Protein AF-A0A950P476-F1 (afdb_monomer_lite)

pLDDT: mean 86.9, std 12.03, range [46.03, 98.5]

Radius of gyration: 18.0 Å; chains: 1; bounding box: 45×42×45 Å

Structure (mmCIF, N/CA/C/O backbone):
data_AF-A0A950P476-F1
#
_entry.id   AF-A0A950P476-F1
#
loop_
_atom_site.group_PDB
_atom_site.id
_atom_site.type_symbol
_atom_site.label_atom_id
_atom_site.label_alt_id
_atom_site.label_comp_id
_atom_site.label_asym_id
_atom_site.label_entity_id
_atom_site.label_seq_id
_atom_site.pdbx_PDB_ins_code
_atom_site.Cartn_x
_atom_site.Cartn_y
_atom_site.Cartn_z
_atom_site.occupancy
_atom_site.B_iso_or_equiv
_atom_site.auth_seq_id
_atom_site.auth_comp_id
_atom_site.auth_asym_id
_atom_site.auth_atom_id
_atom_site.pdbx_PDB_model_num
ATOM 1 N N . MET A 1 1 ? -2.309 5.503 18.647 1.00 73.19 1 MET A N 1
ATOM 2 C CA . MET A 1 1 ? -2.408 4.026 18.713 1.00 73.19 1 MET A CA 1
ATOM 3 C C . MET A 1 1 ? -3.759 3.642 19.301 1.00 73.19 1 MET A C 1
ATOM 5 O O . MET A 1 1 ? -4.165 4.307 20.250 1.00 73.19 1 MET A O 1
ATOM 9 N N . PRO A 1 2 ? -4.470 2.645 18.748 1.00 80.25 2 PRO A N 1
ATOM 10 C CA . PRO A 1 2 ? -5.677 2.097 19.358 1.00 80.25 2 PRO A CA 1
ATOM 11 C C . PRO A 1 2 ? -5.334 1.447 20.700 1.00 80.25 2 PRO A C 1
ATOM 13 O O . PRO A 1 2 ? -4.214 0.974 20.890 1.00 80.25 2 PRO A O 1
ATOM 16 N N . THR A 1 3 ? -6.289 1.415 21.624 1.00 84.38 3 THR A N 1
ATOM 17 C CA . THR A 1 3 ? -6.139 0.762 22.929 1.00 84.38 3 THR A CA 1
ATOM 18 C C . THR A 1 3 ? -7.320 -0.167 23.187 1.00 84.38 3 THR A C 1
ATOM 20 O O . THR A 1 3 ? -8.436 0.079 22.725 1.00 84.38 3 THR A O 1
ATOM 23 N N . GLY A 1 4 ? -7.078 -1.258 23.917 1.00 90.31 4 GLY A N 1
ATOM 24 C CA . GLY A 1 4 ? -8.124 -2.220 24.262 1.00 90.31 4 GLY A CA 1
ATOM 25 C C . GLY A 1 4 ? -8.592 -3.063 23.072 1.00 90.31 4 GLY A C 1
ATOM 26 O O . GLY A 1 4 ? -7.815 -3.368 22.167 1.00 90.31 4 GLY A O 1
ATOM 27 N N . ILE A 1 5 ? -9.856 -3.495 23.104 1.00 93.50 5 ILE A N 1
ATOM 28 C CA . ILE A 1 5 ? -10.429 -4.402 22.101 1.00 93.50 5 ILE A CA 1
ATOM 29 C C . ILE A 1 5 ? -11.100 -3.602 20.986 1.00 93.50 5 ILE A C 1
ATOM 31 O O . ILE A 1 5 ? -12.115 -2.939 21.192 1.00 93.50 5 ILE A O 1
ATOM 35 N N . THR A 1 6 ? -10.593 -3.770 19.776 1.00 94.50 6 THR A N 1
ATOM 36 C CA . THR A 1 6 ? -10.985 -3.018 18.581 1.00 94.50 6 THR A CA 1
ATOM 37 C C . THR A 1 6 ? -11.555 -3.926 17.498 1.00 94.50 6 THR A C 1
ATOM 39 O O . THR A 1 6 ? -11.287 -5.130 17.491 1.00 94.50 6 THR A O 1
ATOM 42 N N . GLY A 1 7 ? -12.344 -3.357 16.586 1.00 94.31 7 GLY A N 1
ATOM 43 C CA . GLY A 1 7 ? -12.855 -4.063 15.408 1.00 94.31 7 GLY A CA 1
ATOM 44 C C . GLY A 1 7 ? -12.421 -3.424 14.087 1.00 94.31 7 GLY A C 1
ATOM 45 O O . GLY A 1 7 ? -11.554 -2.550 14.039 1.00 94.31 7 GLY A O 1
ATOM 46 N N . TYR A 1 8 ? -13.081 -3.829 13.002 1.00 96.12 8 TYR A N 1
ATOM 47 C CA . TYR A 1 8 ? -12.822 -3.356 11.637 1.00 96.12 8 TYR A CA 1
ATOM 48 C C . TYR A 1 8 ? -12.722 -1.828 11.490 1.00 96.12 8 TYR A C 1
ATOM 50 O O . TYR A 1 8 ? -11.789 -1.309 10.875 1.00 96.12 8 TYR A O 1
ATOM 58 N N . ARG A 1 9 ? -13.678 -1.081 12.059 1.00 96.50 9 ARG A N 1
ATOM 59 C CA . ARG A 1 9 ? -13.704 0.388 11.954 1.00 96.50 9 ARG A CA 1
ATOM 60 C C . ARG A 1 9 ? -12.474 1.023 12.601 1.00 96.50 9 ARG A C 1
ATOM 62 O O . ARG A 1 9 ? -11.876 1.920 12.014 1.00 96.50 9 ARG A O 1
ATOM 69 N N . ASP A 1 10 ? -12.099 0.566 13.787 1.00 95.25 10 ASP A N 1
ATOM 70 C CA . ASP A 1 10 ? -10.949 1.089 14.525 1.00 95.25 10 ASP A CA 1
ATOM 71 C C . ASP A 1 10 ? -9.634 0.766 13.805 1.00 95.25 10 ASP A C 1
ATOM 73 O O . ASP A 1 10 ? -8.740 1.608 13.753 1.00 95.25 10 ASP A O 1
ATOM 77 N N . ARG A 1 11 ? -9.543 -0.413 13.169 1.00 93.56 11 ARG A N 1
ATOM 78 C CA . ARG A 1 11 ? -8.414 -0.781 12.300 1.00 93.56 11 ARG A CA 1
ATOM 79 C C . ARG A 1 11 ? -8.265 0.196 11.130 1.00 93.56 11 ARG A C 1
ATOM 81 O O . ARG A 1 11 ? -7.158 0.642 10.841 1.00 93.56 11 ARG A O 1
ATOM 88 N N . LEU A 1 12 ? -9.367 0.585 10.485 1.00 95.88 12 LEU A N 1
ATOM 89 C CA . LEU A 1 12 ? -9.341 1.599 9.423 1.00 95.88 12 LEU A CA 1
ATOM 90 C C . LEU A 1 12 ? -8.897 2.973 9.946 1.00 95.88 12 LEU A C 1
ATOM 92 O O . LEU A 1 12 ? -8.046 3.612 9.330 1.00 95.88 12 LEU A O 1
ATOM 96 N N . LEU A 1 13 ? -9.436 3.410 11.089 1.00 95.12 13 LEU A N 1
ATOM 97 C CA . LEU A 1 13 ? -9.050 4.676 11.726 1.00 95.12 13 LEU A CA 1
ATOM 98 C C . LEU A 1 13 ? -7.571 4.691 12.127 1.00 95.12 13 LEU A C 1
ATOM 100 O O . LEU A 1 13 ? -6.910 5.723 12.022 1.00 95.12 13 LEU A O 1
ATOM 104 N N . TRP A 1 14 ? -7.031 3.548 12.542 1.00 92.12 14 TRP A N 1
ATOM 105 C CA . TRP A 1 14 ? -5.611 3.407 12.831 1.00 92.12 14 TRP A CA 1
ATOM 106 C C . TRP A 1 14 ? -4.743 3.612 11.590 1.00 92.12 14 TRP A C 1
ATOM 108 O O . TRP A 1 14 ? -3.821 4.425 11.630 1.00 92.12 14 TRP A O 1
ATOM 118 N N . HIS A 1 15 ? -5.055 2.948 10.473 1.00 92.94 15 HIS A N 1
ATOM 119 C CA . HIS A 1 15 ? -4.320 3.175 9.226 1.00 92.94 15 HIS A CA 1
ATOM 120 C C . HIS A 1 15 ? -4.439 4.622 8.740 1.00 92.94 15 HIS A C 1
ATOM 122 O O . HIS A 1 15 ? -3.458 5.194 8.268 1.00 92.94 15 HIS A O 1
ATOM 128 N N . GLU A 1 16 ? -5.614 5.239 8.883 1.00 94.94 16 GLU A N 1
ATOM 129 C CA . GLU A 1 16 ? -5.803 6.658 8.577 1.00 94.94 16 GLU A CA 1
ATOM 130 C C . GLU A 1 16 ? -4.866 7.550 9.402 1.00 94.94 16 GLU A C 1
ATOM 132 O O . GLU A 1 16 ? -4.214 8.434 8.839 1.00 94.94 16 GLU A O 1
ATOM 137 N N . ALA A 1 17 ? -4.756 7.293 1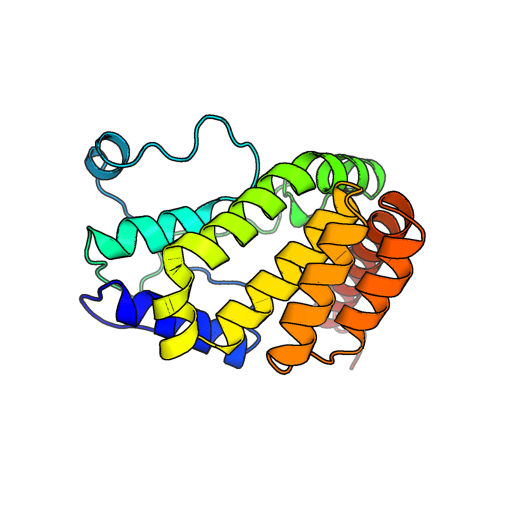0.710 1.00 92.62 17 ALA A N 1
ATOM 138 C CA . ALA A 1 17 ? -3.858 8.020 11.603 1.00 92.62 17 ALA A CA 1
ATOM 139 C C . ALA A 1 17 ? -2.382 7.826 11.220 1.00 92.62 17 ALA A C 1
ATOM 141 O O . ALA A 1 17 ? -1.654 8.809 11.102 1.00 92.62 17 ALA A O 1
ATOM 142 N N . LEU A 1 18 ? -1.956 6.594 10.914 1.00 90.50 18 LEU A N 1
ATOM 143 C CA . LEU A 1 18 ? -0.586 6.314 10.463 1.00 90.50 18 LEU A CA 1
ATOM 144 C C . LEU A 1 18 ? -0.223 7.105 9.200 1.00 90.50 18 LEU A C 1
ATOM 146 O O . LEU A 1 18 ? 0.865 7.674 9.099 1.00 90.50 18 LEU A O 1
ATOM 150 N N . VAL A 1 19 ? -1.143 7.184 8.235 1.00 90.81 19 VAL A N 1
ATOM 151 C CA . VAL A 1 19 ? -0.924 7.986 7.025 1.00 90.81 19 VAL A CA 1
ATOM 152 C C . VAL A 1 19 ? -0.879 9.479 7.346 1.00 90.81 19 VAL A C 1
ATOM 154 O O . VAL A 1 19 ? -0.048 10.187 6.777 1.00 90.81 19 VAL A O 1
ATOM 157 N N . ALA A 1 20 ? -1.739 9.966 8.245 1.00 90.25 20 ALA A N 1
ATOM 158 C CA . ALA A 1 20 ? -1.754 11.369 8.659 1.00 90.25 20 ALA A CA 1
ATOM 159 C C . ALA A 1 20 ? -0.449 11.790 9.356 1.00 90.25 20 ALA A C 1
ATOM 161 O O . ALA A 1 20 ? 0.054 12.882 9.101 1.00 90.25 20 ALA A O 1
ATOM 162 N N . GLU A 1 21 ? 0.136 10.903 10.159 1.00 87.94 21 GLU A N 1
ATOM 163 C CA . GLU A 1 21 ? 1.414 11.109 10.851 1.00 87.94 21 GLU A CA 1
ATOM 164 C C . GLU A 1 21 ? 2.634 10.884 9.939 1.00 87.94 21 GLU A C 1
ATOM 166 O O . GLU A 1 21 ? 3.776 11.034 10.369 1.00 87.94 21 GLU A O 1
ATOM 171 N N . ASN A 1 22 ? 2.416 10.516 8.668 1.00 81.69 22 ASN A N 1
ATOM 172 C CA . ASN A 1 22 ? 3.465 10.077 7.745 1.00 81.69 22 ASN A CA 1
ATOM 173 C C . ASN A 1 22 ? 4.320 8.932 8.338 1.00 81.69 22 ASN A C 1
ATOM 175 O O . ASN A 1 22 ? 5.495 8.756 7.994 1.00 81.69 22 ASN A O 1
ATOM 179 N N . ALA A 1 23 ? 3.714 8.133 9.220 1.00 72.06 23 ALA A N 1
ATOM 180 C CA . ALA A 1 23 ? 4.292 6.942 9.810 1.00 72.06 23 ALA A CA 1
ATOM 181 C C . ALA A 1 23 ? 4.210 5.813 8.775 1.00 72.06 23 ALA A C 1
ATOM 183 O O . ALA A 1 23 ? 3.229 5.086 8.655 1.00 72.06 23 ALA A O 1
ATOM 184 N N . VAL A 1 24 ? 5.261 5.690 7.958 1.00 57.41 24 VAL A N 1
ATOM 185 C CA . VAL A 1 24 ? 5.350 4.672 6.889 1.00 57.41 24 VAL A CA 1
ATOM 186 C C . VAL A 1 24 ? 5.612 3.266 7.456 1.00 57.41 24 VAL A C 1
ATOM 188 O O . VAL A 1 24 ? 5.661 2.293 6.705 1.00 57.41 24 VAL A O 1
ATOM 191 N N . ARG A 1 25 ? 5.837 3.148 8.768 1.00 63.53 25 ARG A N 1
ATOM 192 C CA . ARG A 1 25 ? 6.154 1.898 9.456 1.00 63.53 25 ARG A CA 1
ATOM 193 C C . ARG A 1 25 ? 5.418 1.833 10.780 1.00 63.53 25 ARG A C 1
ATOM 195 O O . ARG A 1 25 ? 5.281 2.844 11.461 1.00 63.53 25 ARG A O 1
ATOM 202 N N . THR A 1 26 ? 4.965 0.634 11.095 1.00 65.38 26 THR A N 1
ATOM 203 C CA . THR A 1 26 ? 4.338 0.288 12.360 1.00 65.38 26 THR A CA 1
ATOM 204 C C . THR A 1 26 ? 5.141 -0.878 12.911 1.00 65.38 26 THR A C 1
ATOM 206 O O . THR A 1 26 ? 5.323 -1.861 12.195 1.00 65.38 26 THR A O 1
ATOM 209 N N . ASP A 1 27 ? 5.579 -0.767 14.161 1.00 64.56 27 ASP A N 1
ATOM 210 C CA . ASP A 1 27 ? 6.251 -1.848 14.888 1.00 64.56 27 ASP A CA 1
ATOM 211 C C . ASP A 1 27 ? 5.222 -2.698 15.660 1.00 64.56 27 ASP A C 1
ATOM 213 O O . ASP A 1 27 ? 5.506 -3.253 16.719 1.00 64.56 27 ASP A O 1
ATOM 217 N N . ALA A 1 28 ? 3.982 -2.769 15.161 1.00 74.75 28 ALA A N 1
ATOM 218 C CA . ALA A 1 28 ? 2.959 -3.632 15.729 1.00 74.75 28 ALA A CA 1
ATOM 219 C C . ALA A 1 28 ? 3.247 -5.089 15.337 1.00 74.75 28 ALA A C 1
ATOM 221 O O . ALA A 1 28 ? 3.129 -5.467 14.173 1.00 74.75 28 ALA A O 1
ATOM 222 N N . GLY A 1 29 ? 3.629 -5.906 16.317 1.00 78.44 29 GLY A N 1
ATOM 223 C CA . GLY A 1 29 ? 3.676 -7.359 16.172 1.00 78.44 29 GLY A CA 1
ATOM 224 C C . GLY A 1 29 ? 2.278 -7.969 16.286 1.00 78.44 29 GLY A C 1
ATOM 225 O O . GLY A 1 29 ? 1.439 -7.479 17.043 1.00 78.44 29 GLY A O 1
ATOM 226 N N . HIS A 1 30 ? 2.027 -9.058 15.558 1.00 83.94 30 HIS A N 1
ATOM 227 C CA . HIS A 1 30 ? 0.766 -9.791 15.645 1.00 83.94 30 HIS A CA 1
ATOM 228 C C . HIS A 1 30 ? 0.942 -11.082 16.449 1.00 83.94 30 HIS A C 1
ATOM 230 O O . HIS A 1 30 ? 1.661 -11.986 16.030 1.00 83.94 30 HIS A O 1
ATOM 236 N N . CYS A 1 31 ? 0.230 -11.194 17.570 1.00 87.12 31 CYS A N 1
ATOM 237 C CA . CYS A 1 31 ? 0.049 -12.455 18.287 1.00 87.12 31 CYS A CA 1
ATOM 238 C C . CYS A 1 31 ? -1.306 -13.043 17.884 1.00 87.12 31 CYS A C 1
ATOM 240 O O . CYS A 1 31 ? -2.349 -12.566 18.328 1.00 87.12 31 CYS A O 1
ATOM 242 N N . ILE A 1 32 ? -1.292 -14.042 17.001 1.00 86.38 32 ILE A N 1
ATOM 243 C CA . ILE A 1 32 ? -2.501 -14.603 16.386 1.00 86.38 32 ILE A CA 1
ATOM 244 C C . ILE A 1 32 ? -2.639 -16.055 16.827 1.00 86.38 32 ILE A C 1
ATOM 246 O O . ILE A 1 32 ? -1.693 -16.837 16.718 1.00 86.38 32 ILE A O 1
ATOM 250 N N . HIS A 1 33 ? -3.821 -16.430 17.316 1.00 88.62 33 HIS A N 1
ATOM 251 C CA . HIS A 1 33 ? -4.096 -17.828 17.625 1.00 88.62 33 HIS A CA 1
ATOM 252 C C . HIS A 1 33 ? -4.061 -18.667 16.341 1.00 88.62 33 HIS A C 1
ATOM 254 O O . HIS A 1 33 ? -4.614 -18.260 15.320 1.00 88.62 33 HIS A O 1
ATOM 260 N N . ARG A 1 34 ? -3.452 -19.860 16.393 1.00 87.62 34 ARG A N 1
ATOM 261 C CA . ARG A 1 34 ? -3.240 -20.714 15.209 1.00 87.62 34 ARG A CA 1
ATOM 262 C C . ARG A 1 34 ? -4.515 -20.953 14.394 1.00 87.62 34 ARG A C 1
ATOM 264 O O . ARG A 1 34 ? -4.444 -20.945 13.173 1.00 87.62 34 ARG A O 1
ATOM 271 N N . SER A 1 35 ? -5.662 -21.103 15.058 1.00 88.31 35 SER A N 1
ATOM 272 C CA . SER A 1 35 ? -6.952 -21.362 14.399 1.00 88.31 35 SER A CA 1
ATOM 273 C C . SER A 1 35 ? -7.383 -20.281 13.403 1.00 88.31 35 SER A C 1
ATOM 275 O O . SER A 1 35 ? -8.185 -20.554 12.519 1.00 88.31 35 SER A O 1
ATOM 277 N N . VAL A 1 36 ? -6.860 -19.054 13.505 1.00 86.94 36 VAL A N 1
ATOM 278 C CA . VAL A 1 36 ? -7.144 -17.986 12.530 1.00 86.94 36 VAL A CA 1
ATOM 279 C C . VAL A 1 36 ? -6.616 -18.346 11.139 1.00 86.94 36 VAL A C 1
ATOM 281 O O . VAL A 1 36 ? -7.242 -17.999 10.136 1.00 86.94 36 VAL A O 1
ATOM 284 N N . PHE A 1 37 ? -5.504 -19.079 11.067 1.00 83.12 37 PHE A N 1
ATOM 285 C CA . PHE A 1 37 ? -4.939 -19.546 9.801 1.00 83.12 37 PHE A CA 1
ATOM 286 C C . PHE A 1 37 ? -5.719 -20.721 9.203 1.00 83.12 37 PHE A C 1
ATOM 288 O O . PHE A 1 37 ? -5.616 -20.953 8.005 1.00 83.12 37 PHE A O 1
ATOM 295 N N . ASP A 1 38 ? -6.539 -21.415 10.000 1.00 81.75 38 ASP A N 1
ATOM 296 C CA . ASP A 1 38 ? -7.452 -22.449 9.496 1.00 81.75 38 ASP A CA 1
ATOM 297 C C . ASP A 1 38 ? -8.709 -21.826 8.853 1.00 81.75 38 ASP A C 1
ATOM 299 O O . ASP A 1 38 ? -9.364 -22.449 8.020 1.00 81.75 38 ASP A O 1
ATOM 303 N N . MET A 1 39 ? -9.060 -20.593 9.243 1.00 72.56 39 MET A N 1
ATOM 304 C CA . MET A 1 39 ? -10.235 -19.865 8.739 1.00 72.56 39 MET A CA 1
ATOM 305 C C . MET A 1 39 ? -9.902 -18.890 7.610 1.00 72.56 39 MET A C 1
ATOM 307 O O . MET A 1 39 ? -10.746 -18.592 6.766 1.00 72.56 39 MET A O 1
ATOM 311 N N . THR A 1 40 ? -8.681 -18.360 7.613 1.00 66.75 40 THR A N 1
ATOM 312 C CA . THR A 1 40 ? -8.186 -17.429 6.602 1.00 66.75 40 THR A CA 1
ATOM 313 C C . THR A 1 40 ? -6.873 -17.978 6.072 1.00 66.75 40 THR A C 1
ATOM 315 O O . THR A 1 40 ? -5.832 -17.866 6.720 1.00 66.75 40 THR A O 1
ATOM 318 N N . ASN A 1 41 ? -6.906 -18.595 4.891 1.00 60.62 41 ASN A N 1
ATOM 319 C CA . ASN A 1 41 ? -5.661 -18.950 4.227 1.00 60.62 41 ASN A CA 1
ATOM 320 C C . ASN A 1 41 ? -4.983 -17.628 3.868 1.00 60.62 41 ASN A C 1
ATOM 322 O O . ASN A 1 41 ? -5.494 -16.856 3.049 1.00 60.62 41 ASN A O 1
ATOM 326 N N . TYR A 1 42 ? -3.850 -17.349 4.511 1.00 74.00 42 TYR A N 1
ATOM 327 C CA . TYR A 1 42 ? -2.931 -16.329 4.026 1.00 74.00 42 TYR A CA 1
ATOM 328 C C . TYR A 1 42 ? -2.685 -16.618 2.538 1.00 74.00 42 TYR A C 1
ATOM 330 O O . TYR A 1 42 ? -2.582 -17.779 2.171 1.00 74.00 42 TYR A O 1
ATOM 338 N N . PHE A 1 43 ? -2.711 -15.610 1.664 1.00 81.12 43 PHE A N 1
ATOM 339 C CA . PHE A 1 43 ? -2.910 -15.802 0.219 1.00 81.12 43 PHE A CA 1
ATOM 340 C C . PHE A 1 43 ? -1.838 -16.692 -0.456 1.00 81.12 43 PHE A C 1
ATOM 342 O O . PHE A 1 43 ? -0.905 -16.179 -1.067 1.00 81.12 43 PHE A O 1
ATOM 349 N N . ASP A 1 44 ? -2.002 -18.020 -0.413 1.00 73.12 44 ASP A N 1
ATOM 350 C CA . ASP A 1 44 ? -0.960 -19.019 -0.726 1.00 73.12 44 ASP A CA 1
ATOM 351 C C . ASP A 1 44 ? -0.404 -18.917 -2.154 1.00 73.12 44 ASP A C 1
ATOM 353 O O . ASP A 1 44 ? 0.741 -19.270 -2.435 1.00 73.12 44 ASP A O 1
ATOM 357 N N . ALA A 1 45 ? -1.214 -18.408 -3.084 1.00 80.00 45 ALA A N 1
ATOM 358 C CA . ALA A 1 45 ? -0.827 -18.219 -4.478 1.00 80.00 45 ALA A CA 1
ATOM 359 C C . ALA A 1 45 ? -0.022 -16.926 -4.732 1.00 80.00 45 ALA A C 1
ATOM 361 O O . ALA A 1 45 ? 0.345 -16.653 -5.878 1.00 80.00 45 ALA A O 1
ATOM 362 N N . ARG A 1 46 ? 0.224 -16.103 -3.705 1.00 82.12 46 ARG A N 1
ATOM 363 C CA . ARG A 1 46 ? 0.838 -14.770 -3.810 1.00 82.12 46 ARG A CA 1
ATOM 364 C C . ARG A 1 46 ? 2.169 -14.727 -3.068 1.00 82.12 46 ARG A C 1
ATOM 366 O O . ARG A 1 46 ? 2.333 -15.338 -2.022 1.00 82.12 46 ARG A O 1
ATOM 373 N N . ARG A 1 47 ? 3.137 -13.989 -3.617 1.00 69.75 47 ARG A N 1
ATOM 374 C CA . ARG A 1 47 ? 4.502 -13.874 -3.065 1.00 69.75 47 ARG A CA 1
ATOM 375 C C . ARG A 1 47 ? 4.829 -12.484 -2.521 1.00 69.75 47 ARG A C 1
ATOM 377 O O . ARG A 1 47 ? 5.906 -12.290 -1.967 1.00 69.75 47 ARG A O 1
ATOM 384 N N . GLY A 1 48 ? 3.947 -11.508 -2.736 1.00 68.12 48 GLY A N 1
ATOM 385 C CA . GLY A 1 48 ? 4.119 -10.144 -2.238 1.00 68.12 48 GLY A CA 1
ATOM 386 C C . GLY A 1 48 ? 3.758 -9.992 -0.758 1.00 68.12 48 GLY A C 1
ATOM 387 O O . GLY A 1 48 ? 3.135 -10.866 -0.167 1.00 68.12 48 GLY A O 1
ATOM 388 N N . ALA A 1 49 ? 4.110 -8.841 -0.188 1.00 76.50 49 ALA A N 1
ATOM 389 C CA . ALA A 1 49 ? 3.652 -8.407 1.130 1.00 76.50 49 ALA A CA 1
ATOM 390 C C . ALA A 1 49 ? 2.126 -8.178 1.094 1.00 76.50 49 ALA A C 1
ATOM 392 O O . ALA A 1 49 ? 1.675 -7.221 0.459 1.00 76.50 49 ALA A O 1
ATOM 393 N N . MET A 1 50 ? 1.350 -9.092 1.690 1.00 87.38 50 MET A N 1
ATOM 394 C CA . MET A 1 50 ? -0.124 -9.097 1.679 1.00 87.38 50 MET A CA 1
ATOM 395 C C . MET A 1 50 ? -0.749 -8.692 3.023 1.00 87.38 50 MET A C 1
ATOM 397 O O . MET A 1 50 ? -1.968 -8.767 3.192 1.00 87.38 50 MET A O 1
ATOM 401 N N . GLU A 1 51 ? 0.071 -8.275 3.988 1.00 86.38 51 GLU A N 1
ATOM 402 C CA . GLU A 1 51 ? -0.309 -8.099 5.391 1.00 86.38 51 GLU A CA 1
ATOM 403 C C . GLU A 1 51 ? -1.461 -7.108 5.543 1.00 86.38 51 GLU A C 1
ATOM 405 O O . GLU A 1 51 ? -2.441 -7.414 6.208 1.00 86.38 51 GLU A O 1
ATOM 410 N N . ALA A 1 52 ? -1.417 -5.968 4.847 1.00 88.75 52 ALA A N 1
ATOM 411 C CA . ALA A 1 52 ? -2.454 -4.946 4.976 1.00 88.75 52 ALA A CA 1
ATOM 412 C C . ALA A 1 52 ? -3.843 -5.422 4.512 1.00 88.75 52 ALA A C 1
ATOM 414 O O . ALA A 1 52 ? -4.845 -5.039 5.109 1.00 88.75 52 ALA A O 1
ATOM 415 N N . LEU A 1 53 ? -3.926 -6.234 3.451 1.00 92.31 53 LEU A N 1
ATOM 416 C CA . LEU A 1 53 ? -5.205 -6.798 3.010 1.00 92.31 53 LEU A CA 1
ATOM 417 C C . LEU A 1 53 ? -5.675 -7.873 3.992 1.00 92.31 53 LEU A C 1
ATOM 419 O O . LEU A 1 53 ? -6.809 -7.811 4.457 1.00 92.31 53 LEU A O 1
ATOM 423 N N . TRP A 1 54 ? -4.782 -8.795 4.359 1.00 90.56 54 TRP A N 1
ATOM 424 C CA . TRP A 1 54 ? -5.084 -9.857 5.317 1.00 90.56 54 TRP A CA 1
ATOM 425 C C . TRP A 1 54 ? -5.553 -9.295 6.670 1.00 90.56 54 TRP A C 1
ATOM 427 O O . TRP A 1 54 ? -6.548 -9.759 7.216 1.00 90.56 54 TRP A O 1
ATOM 437 N N . GLU A 1 55 ? -4.912 -8.243 7.183 1.00 90.12 55 GLU A N 1
ATOM 438 C CA . GLU A 1 55 ? -5.308 -7.569 8.423 1.00 90.12 55 GLU A CA 1
ATOM 439 C C . GLU A 1 55 ? -6.699 -6.932 8.334 1.00 90.12 55 GLU A C 1
ATOM 441 O O . GLU A 1 55 ? -7.465 -6.983 9.300 1.00 90.12 55 GLU A O 1
ATOM 446 N N . LEU A 1 56 ? -7.034 -6.308 7.200 1.00 92.56 56 LEU A N 1
ATOM 447 C CA . LEU A 1 56 ? -8.353 -5.708 7.009 1.00 92.56 56 LEU A CA 1
ATOM 448 C C . LEU A 1 56 ? -9.445 -6.767 6.862 1.00 92.56 56 LEU A C 1
ATOM 450 O O . LEU A 1 56 ? -10.539 -6.560 7.392 1.00 92.56 56 LEU A O 1
ATOM 454 N N . ASP A 1 57 ? -9.167 -7.868 6.166 1.00 92.81 57 ASP A N 1
ATOM 455 C CA . ASP A 1 57 ? -10.079 -9.007 6.060 1.00 92.81 57 ASP A CA 1
ATOM 456 C C . ASP A 1 57 ? -10.296 -9.659 7.423 1.00 92.81 57 ASP A C 1
ATOM 458 O O . ASP A 1 57 ? -11.439 -9.834 7.847 1.00 92.81 57 ASP A O 1
ATOM 462 N N . LEU A 1 58 ? -9.217 -9.914 8.164 1.00 91.38 58 LEU A N 1
ATOM 463 C CA . LEU A 1 58 ? -9.291 -10.476 9.506 1.00 91.38 58 LEU A CA 1
ATOM 464 C C . LEU A 1 58 ? -10.105 -9.582 10.444 1.00 91.38 58 LEU A C 1
ATOM 466 O O . LEU A 1 58 ? -10.977 -10.071 11.156 1.00 91.38 58 LEU A O 1
ATOM 470 N N . ALA A 1 59 ? -9.891 -8.265 10.414 1.00 93.12 59 ALA A N 1
ATOM 471 C CA . ALA A 1 59 ? -10.600 -7.335 11.291 1.00 93.12 59 ALA A CA 1
ATOM 472 C C . ALA A 1 59 ? -12.123 -7.277 11.044 1.00 93.12 59 ALA A C 1
ATOM 474 O O . ALA A 1 59 ? -12.844 -6.701 11.862 1.00 93.12 59 ALA A O 1
ATOM 475 N N . ARG A 1 60 ? -12.630 -7.841 9.933 1.00 92.88 60 ARG A N 1
ATOM 476 C CA . ARG A 1 60 ? -14.076 -7.985 9.674 1.00 92.88 60 ARG A CA 1
ATOM 477 C C . ARG A 1 60 ? -14.720 -9.109 10.468 1.00 92.88 60 ARG A C 1
ATOM 479 O O . ARG A 1 60 ? -15.907 -9.011 10.764 1.00 92.88 60 ARG A O 1
ATOM 486 N N . VAL A 1 61 ? -13.963 -10.163 10.751 1.00 91.94 61 VAL A N 1
ATOM 487 C CA . VAL A 1 61 ? -14.464 -11.389 11.385 1.00 91.94 61 VAL A CA 1
ATOM 488 C C . VAL A 1 61 ? -13.954 -11.547 12.813 1.00 91.94 61 VAL A C 1
ATOM 490 O O . VAL A 1 61 ? -14.647 -12.127 13.640 1.00 91.94 61 VAL A O 1
ATOM 493 N N . GLU A 1 62 ? -12.808 -10.948 13.130 1.00 92.00 62 GLU A N 1
ATOM 494 C CA . GLU A 1 62 ? -12.173 -11.007 14.441 1.00 92.00 62 GLU A CA 1
ATOM 495 C C . GLU A 1 62 ? -11.981 -9.620 15.059 1.00 92.00 62 GLU A C 1
ATOM 497 O O . GLU A 1 62 ? -11.845 -8.597 14.379 1.00 92.00 62 GLU A O 1
ATOM 502 N N . ARG A 1 63 ? -11.916 -9.591 16.393 1.00 93.19 63 ARG A N 1
ATOM 503 C CA . ARG A 1 63 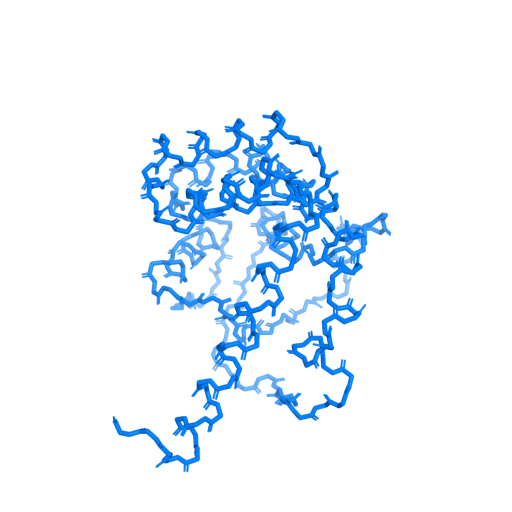? -11.538 -8.399 17.163 1.00 93.19 63 ARG A CA 1
ATOM 504 C C . ARG A 1 63 ? -10.073 -8.490 17.576 1.00 93.19 63 ARG A C 1
ATOM 506 O O . ARG A 1 63 ? -9.580 -9.561 17.909 1.00 93.19 63 ARG A O 1
ATOM 513 N N . SER A 1 64 ? -9.376 -7.356 17.602 1.00 91.69 64 SER A N 1
ATOM 514 C CA . SER A 1 64 ? -7.977 -7.284 18.044 1.00 91.69 64 SER A CA 1
ATOM 515 C C . SER A 1 64 ? -7.872 -6.614 19.410 1.00 91.69 64 SER A C 1
ATOM 517 O O . SER A 1 64 ? -8.375 -5.501 19.583 1.00 91.69 64 SER A O 1
ATOM 519 N N . LEU A 1 65 ? -7.181 -7.257 20.352 1.00 92.06 65 LEU A N 1
ATOM 520 C CA . LEU A 1 65 ? -6.708 -6.618 21.580 1.00 92.06 65 LEU A CA 1
ATOM 521 C C . LEU A 1 65 ? -5.365 -5.930 21.303 1.00 92.06 65 LEU A C 1
ATOM 523 O O . LEU A 1 65 ? -4.418 -6.581 20.870 1.00 92.06 65 LEU A O 1
ATOM 527 N N . TRP A 1 66 ? -5.283 -4.630 21.573 1.00 89.12 66 TRP A N 1
ATOM 528 C CA . TRP A 1 66 ? -4.045 -3.859 21.467 1.00 89.12 66 TRP A CA 1
ATOM 529 C C . TRP A 1 66 ? -3.402 -3.708 22.836 1.00 89.12 66 TRP A C 1
ATOM 531 O O . TRP A 1 66 ? -3.998 -3.126 23.747 1.00 89.12 66 TRP A O 1
ATOM 541 N N . VAL A 1 67 ? -2.174 -4.206 22.952 1.00 86.81 67 VAL A N 1
ATOM 542 C CA . VAL A 1 67 ? -1.344 -4.104 24.151 1.00 86.81 67 VAL A CA 1
ATOM 543 C C . VAL A 1 67 ? -0.066 -3.367 23.770 1.00 86.81 67 VAL A C 1
ATOM 545 O O . VAL A 1 67 ? 0.603 -3.741 22.810 1.00 86.81 67 VAL A O 1
ATOM 548 N N . ALA A 1 68 ? 0.247 -2.294 24.495 1.00 85.56 68 ALA A N 1
ATOM 549 C CA . ALA A 1 68 ? 1.516 -1.597 24.348 1.00 85.56 68 ALA A CA 1
ATOM 550 C C . ALA A 1 68 ? 2.569 -2.339 25.177 1.00 85.56 68 ALA A C 1
ATOM 552 O O . ALA A 1 68 ? 2.647 -2.141 26.387 1.00 85.56 68 ALA A O 1
ATOM 553 N N . ASP A 1 69 ? 3.330 -3.213 24.525 1.00 83.00 69 ASP A N 1
ATOM 554 C CA . ASP A 1 69 ? 4.392 -3.995 25.156 1.00 83.00 69 ASP A CA 1
ATOM 555 C C . ASP A 1 69 ? 5.556 -4.225 24.177 1.00 83.00 69 ASP A C 1
ATOM 557 O O . ASP A 1 69 ? 5.401 -4.092 22.959 1.00 83.00 69 ASP A O 1
ATOM 561 N N . VAL A 1 70 ? 6.733 -4.563 24.702 1.00 78.06 70 VAL A N 1
ATOM 562 C CA . VAL A 1 70 ? 7.915 -4.905 23.903 1.00 78.06 70 VAL A CA 1
ATOM 563 C C . VAL A 1 70 ? 7.831 -6.379 23.518 1.00 78.06 70 VAL A C 1
ATOM 565 O O . VAL A 1 70 ? 8.241 -7.264 24.262 1.00 78.06 70 VAL A O 1
ATOM 568 N N . LEU A 1 71 ? 7.292 -6.642 22.327 1.00 74.00 71 LEU A N 1
ATOM 569 C CA . LEU A 1 71 ? 7.037 -8.007 21.850 1.00 74.00 71 LEU A CA 1
ATOM 570 C C . LEU A 1 71 ? 8.263 -8.693 21.223 1.00 74.00 71 LEU A C 1
ATOM 572 O O . LEU A 1 71 ? 8.222 -9.893 20.957 1.00 74.00 71 LEU A O 1
ATOM 576 N N . GLY A 1 72 ? 9.352 -7.963 20.964 1.00 74.69 72 GLY A N 1
ATOM 577 C CA . GLY A 1 72 ? 10.552 -8.541 20.365 1.00 74.69 72 GLY A CA 1
ATOM 578 C C . GLY A 1 72 ? 11.650 -7.532 20.045 1.00 74.69 72 GLY A C 1
ATOM 579 O O . GLY A 1 72 ? 11.539 -6.342 20.333 1.00 74.69 72 GLY A O 1
ATOM 580 N N . LEU A 1 73 ? 12.724 -8.039 19.436 1.00 77.44 73 LEU A N 1
ATOM 581 C CA . LEU A 1 73 ? 13.873 -7.261 18.977 1.00 77.44 73 LEU A CA 1
ATOM 582 C C . LEU A 1 73 ? 13.879 -7.202 17.443 1.00 77.44 73 LEU A C 1
ATOM 584 O O . LEU A 1 73 ? 13.914 -8.238 16.779 1.00 77.44 73 LEU A O 1
ATOM 588 N N . GLU A 1 74 ? 13.878 -5.996 16.867 1.00 74.69 74 GLU A N 1
ATOM 589 C CA . GLU A 1 74 ? 14.107 -5.815 15.429 1.00 74.69 74 GLU A CA 1
ATOM 590 C C . GLU A 1 74 ? 15.617 -5.783 15.148 1.00 74.69 74 GLU A C 1
ATOM 592 O O . GLU A 1 74 ? 16.322 -4.829 15.483 1.00 74.69 74 GLU A O 1
ATOM 597 N N . HIS A 1 75 ? 16.124 -6.816 14.476 1.00 75.31 75 HIS A N 1
ATOM 598 C CA . HIS A 1 75 ? 17.504 -6.837 14.000 1.00 75.31 75 HIS A CA 1
ATOM 599 C C . HIS A 1 75 ? 17.641 -6.013 12.719 1.00 75.31 75 HIS A C 1
ATOM 601 O O . HIS A 1 75 ? 17.491 -6.506 11.597 1.00 75.31 75 HIS A O 1
ATOM 607 N N . ALA A 1 76 ? 17.968 -4.733 12.880 1.00 71.06 76 ALA A N 1
ATOM 608 C CA . ALA A 1 76 ? 18.215 -3.842 11.751 1.00 71.06 76 ALA A CA 1
ATOM 609 C C . ALA A 1 76 ? 19.505 -4.185 10.982 1.00 71.06 76 ALA A C 1
ATOM 611 O O . ALA A 1 76 ? 19.708 -3.654 9.883 1.00 71.06 76 ALA A O 1
ATOM 612 N N . ASP A 1 77 ? 20.386 -5.021 11.546 1.00 74.00 77 ASP A N 1
ATOM 613 C CA . ASP A 1 77 ? 21.730 -5.347 11.066 1.00 74.00 77 ASP A CA 1
ATOM 614 C C . ASP A 1 77 ? 21.865 -6.649 10.272 1.00 74.00 77 ASP A C 1
ATOM 616 O O . ASP A 1 77 ? 22.913 -6.870 9.659 1.00 74.00 77 ASP A O 1
ATOM 620 N N . ALA A 1 78 ? 20.790 -7.427 10.167 1.00 74.06 78 ALA A N 1
ATOM 621 C CA . ALA A 1 78 ? 20.811 -8.708 9.480 1.00 74.06 78 ALA A CA 1
ATOM 622 C C . ALA A 1 78 ? 21.301 -8.574 8.013 1.00 74.06 78 ALA A C 1
ATOM 624 O O . ALA A 1 78 ? 20.793 -7.730 7.255 1.00 74.06 78 ALA A O 1
ATOM 625 N N . PRO A 1 79 ? 22.288 -9.383 7.574 1.00 72.88 79 PRO A N 1
ATOM 626 C CA . PRO A 1 79 ? 22.873 -9.284 6.233 1.00 72.88 79 PRO A CA 1
ATOM 627 C C . PRO A 1 79 ? 21.880 -9.646 5.119 1.00 72.88 79 PRO A C 1
ATOM 629 O O . PRO A 1 79 ? 22.009 -9.160 3.999 1.00 72.88 79 PRO A O 1
ATOM 632 N N . ASN A 1 80 ? 20.850 -10.429 5.438 1.00 73.75 80 ASN A N 1
ATOM 633 C CA . ASN A 1 80 ? 19.734 -10.781 4.560 1.00 73.75 80 ASN A CA 1
ATOM 634 C C . ASN A 1 80 ? 18.549 -9.792 4.643 1.00 73.75 80 ASN A C 1
ATOM 636 O O . ASN A 1 80 ? 17.457 -10.101 4.168 1.00 73.75 80 ASN A O 1
ATOM 640 N N . SER A 1 81 ? 18.720 -8.603 5.238 1.00 72.25 81 SER A N 1
ATOM 641 C CA . SER A 1 81 ? 17.6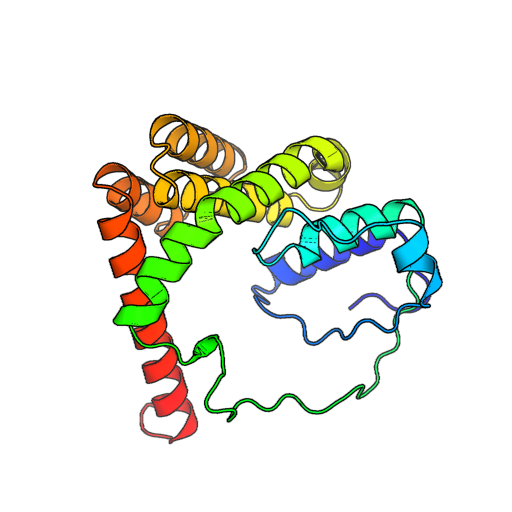34 -7.621 5.333 1.00 72.25 81 SER A CA 1
ATOM 642 C C . SER A 1 81 ? 17.177 -7.140 3.950 1.00 72.25 81 SER A C 1
ATOM 644 O O . SER A 1 81 ? 17.940 -6.521 3.203 1.00 72.25 81 SER A O 1
ATOM 646 N N . HIS A 1 82 ? 15.876 -7.279 3.671 1.00 69.69 82 HIS A N 1
ATOM 647 C CA . HIS A 1 82 ? 15.208 -6.759 2.464 1.00 69.69 82 HIS A CA 1
ATOM 648 C C . HIS A 1 82 ? 15.447 -5.255 2.223 1.00 69.69 82 HIS A C 1
ATOM 650 O O . HIS A 1 82 ? 15.335 -4.744 1.102 1.00 69.69 82 HIS A O 1
ATOM 656 N N . SER A 1 83 ? 15.744 -4.508 3.290 1.00 67.06 83 SER A N 1
ATOM 657 C CA . SER A 1 83 ? 16.007 -3.069 3.236 1.00 67.06 83 SER A CA 1
ATOM 658 C C . SER A 1 83 ? 17.408 -2.714 2.712 1.00 67.06 83 SER A C 1
ATOM 660 O O . SER A 1 83 ? 17.631 -1.566 2.316 1.00 67.06 83 SER A O 1
ATOM 662 N N . ARG A 1 84 ? 18.326 -3.691 2.671 1.00 69.00 84 ARG A N 1
ATOM 663 C CA . ARG A 1 84 ? 19.750 -3.534 2.323 1.00 69.00 84 ARG A CA 1
ATOM 664 C C . ARG A 1 84 ? 20.113 -4.060 0.938 1.00 69.00 84 ARG A C 1
ATOM 666 O O . ARG A 1 84 ? 21.274 -3.988 0.545 1.00 69.00 84 ARG A O 1
ATOM 673 N N . ASP A 1 85 ? 19.127 -4.530 0.183 1.00 72.81 85 ASP A N 1
ATOM 674 C CA . ASP A 1 85 ? 19.335 -5.064 -1.156 1.00 72.81 85 ASP A CA 1
ATOM 675 C C . ASP A 1 85 ? 20.067 -4.106 -2.105 1.00 72.81 85 ASP A C 1
ATOM 677 O O . ASP A 1 85 ? 19.837 -2.889 -2.147 1.00 72.81 85 ASP A O 1
ATOM 681 N N . SER A 1 86 ? 20.929 -4.692 -2.935 1.00 79.88 86 SER A N 1
ATOM 682 C CA . SER A 1 86 ? 21.630 -3.986 -4.002 1.00 79.88 86 SER A CA 1
ATOM 683 C C . SER A 1 86 ? 20.661 -3.554 -5.112 1.00 79.88 86 SER A C 1
ATOM 685 O O . SER A 1 86 ? 19.556 -4.074 -5.246 1.00 79.88 86 SER A O 1
ATOM 687 N N . ARG A 1 87 ? 21.069 -2.628 -5.994 1.00 80.12 87 ARG A N 1
ATOM 688 C CA . ARG A 1 87 ? 20.237 -2.290 -7.171 1.00 80.12 87 ARG A CA 1
ATOM 689 C C . ARG A 1 87 ? 19.970 -3.513 -8.058 1.00 80.12 87 ARG A C 1
ATOM 691 O O . ARG A 1 87 ? 18.880 -3.603 -8.616 1.00 80.12 87 ARG A O 1
ATOM 698 N N . ALA A 1 88 ? 20.951 -4.413 -8.164 1.00 83.62 88 ALA A N 1
ATOM 699 C CA . ALA A 1 88 ? 20.871 -5.617 -8.981 1.00 83.62 88 ALA A CA 1
ATOM 700 C C . ALA A 1 88 ? 19.795 -6.590 -8.477 1.00 83.62 88 ALA A C 1
ATOM 702 O O . ALA A 1 88 ? 19.174 -7.256 -9.292 1.00 83.62 88 ALA A O 1
ATOM 703 N N . THR A 1 89 ? 19.518 -6.614 -7.169 1.00 86.00 89 THR A N 1
ATOM 704 C CA . THR A 1 89 ? 18.468 -7.458 -6.576 1.00 86.00 89 THR A CA 1
ATOM 705 C C . THR A 1 89 ? 17.142 -6.709 -6.401 1.00 86.00 89 THR A C 1
ATOM 707 O O . THR A 1 89 ? 16.079 -7.267 -6.663 1.00 86.00 89 THR A O 1
ATOM 710 N N . VAL A 1 90 ? 17.170 -5.413 -6.052 1.00 87.69 90 VAL A N 1
ATOM 711 C CA . VAL A 1 90 ? 15.955 -4.594 -5.870 1.00 87.69 90 VAL A CA 1
ATOM 712 C C . VAL A 1 90 ? 15.133 -4.479 -7.150 1.00 87.69 90 VAL A C 1
ATOM 714 O O . VAL A 1 90 ? 13.913 -4.576 -7.074 1.00 87.69 90 VAL A O 1
ATOM 717 N N . ILE A 1 91 ? 15.754 -4.203 -8.302 1.00 91.88 91 ILE A N 1
ATOM 718 C CA . ILE A 1 91 ? 14.995 -3.913 -9.529 1.00 91.88 91 ILE A CA 1
ATOM 719 C C . ILE A 1 91 ? 14.224 -5.145 -10.025 1.00 91.88 91 ILE A C 1
ATOM 721 O O . ILE A 1 91 ? 13.014 -5.009 -10.195 1.00 91.88 91 ILE A O 1
ATOM 725 N N . PRO A 1 92 ? 14.849 -6.326 -10.227 1.00 92.56 92 PRO A N 1
ATOM 726 C CA . PRO A 1 92 ? 14.117 -7.527 -10.630 1.00 92.56 92 PRO A CA 1
ATOM 727 C C . PRO A 1 92 ? 12.980 -7.857 -9.668 1.00 92.56 92 PRO A C 1
ATOM 729 O O . PRO A 1 92 ? 11.869 -8.112 -10.117 1.00 92.56 92 PRO A O 1
ATOM 732 N N . ARG A 1 93 ? 13.229 -7.740 -8.358 1.00 89.31 93 ARG A N 1
ATOM 733 C CA . ARG A 1 93 ? 12.216 -7.988 -7.333 1.00 89.31 93 ARG A CA 1
ATOM 734 C C . ARG A 1 93 ? 11.031 -7.024 -7.413 1.00 89.31 93 ARG A C 1
ATOM 736 O O . ARG A 1 93 ? 9.889 -7.459 -7.409 1.00 89.31 93 ARG A O 1
ATOM 743 N N . LEU A 1 94 ? 11.291 -5.717 -7.527 1.00 91.94 94 LEU A N 1
ATOM 744 C CA . LEU A 1 94 ? 10.227 -4.716 -7.680 1.00 91.94 94 LEU A CA 1
ATOM 745 C C . LEU A 1 94 ? 9.330 -5.014 -8.884 1.00 91.94 94 LEU A C 1
ATOM 747 O O . LEU A 1 94 ? 8.140 -4.745 -8.824 1.00 91.94 94 LEU A O 1
ATOM 751 N N . LEU A 1 95 ? 9.906 -5.520 -9.975 1.00 94.75 95 LEU A N 1
ATOM 752 C CA . LEU A 1 95 ? 9.151 -5.876 -11.173 1.00 94.75 95 LEU A CA 1
ATOM 753 C C . LEU A 1 95 ? 8.384 -7.193 -10.985 1.00 94.75 95 LEU A C 1
ATOM 755 O O . LEU A 1 95 ? 7.246 -7.288 -11.432 1.00 94.75 95 LEU A O 1
ATOM 759 N N . SER A 1 96 ? 8.972 -8.186 -10.311 1.00 93.31 96 SER A N 1
ATOM 760 C CA . SER A 1 96 ? 8.331 -9.487 -10.081 1.00 93.31 96 SER A CA 1
ATOM 761 C C . SER A 1 96 ? 7.202 -9.441 -9.050 1.00 93.31 96 SER A C 1
ATOM 763 O O . SER A 1 96 ? 6.240 -10.184 -9.180 1.00 93.31 96 SER A O 1
ATOM 765 N N . GLU A 1 97 ? 7.304 -8.582 -8.032 1.00 92.44 97 GLU A N 1
ATOM 766 C CA . GLU A 1 97 ? 6.292 -8.428 -6.971 1.00 92.44 97 GLU A CA 1
ATOM 767 C C . GLU A 1 97 ? 5.144 -7.485 -7.366 1.00 92.44 97 GLU A C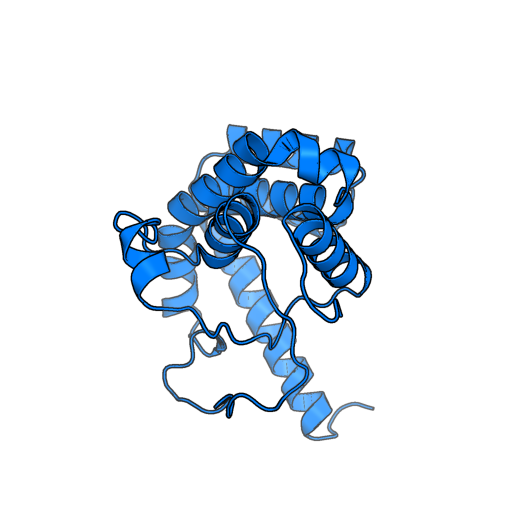 1
ATOM 769 O O . GLU A 1 97 ? 4.089 -7.482 -6.725 1.00 92.44 97 GLU A O 1
ATOM 774 N N . ALA A 1 98 ? 5.337 -6.664 -8.404 1.00 95.19 98 ALA A N 1
ATOM 775 C CA . ALA A 1 98 ? 4.374 -5.647 -8.814 1.00 95.19 98 ALA A CA 1
ATOM 776 C C . ALA A 1 98 ? 2.982 -6.210 -9.161 1.00 95.19 98 ALA A C 1
ATOM 778 O O . ALA A 1 98 ? 2.005 -5.607 -8.720 1.00 95.19 98 ALA A O 1
ATOM 779 N N . PRO A 1 99 ? 2.835 -7.349 -9.874 1.00 95.50 99 PRO A N 1
ATOM 780 C CA . PRO A 1 99 ? 1.517 -7.926 -10.146 1.00 95.50 99 PRO A CA 1
ATOM 781 C C . PRO A 1 99 ? 0.742 -8.292 -8.875 1.00 95.50 99 PRO A C 1
ATOM 783 O O . PRO A 1 99 ? -0.439 -7.970 -8.760 1.00 95.50 99 PRO A O 1
ATOM 786 N N . ASP A 1 100 ? 1.407 -8.906 -7.896 1.00 95.00 100 ASP A N 1
ATOM 787 C CA . ASP A 1 100 ? 0.774 -9.288 -6.631 1.00 95.00 100 ASP A CA 1
ATOM 788 C C . ASP A 1 100 ? 0.424 -8.057 -5.791 1.00 95.00 100 ASP A C 1
ATOM 790 O O . ASP A 1 100 ? -0.670 -7.958 -5.237 1.00 95.00 100 ASP A O 1
ATOM 794 N N . SER A 1 101 ? 1.322 -7.073 -5.753 1.00 94.56 101 SER A N 1
ATOM 795 C CA . SER A 1 101 ? 1.104 -5.819 -5.025 1.00 94.56 101 SER A CA 1
ATOM 796 C C . SER A 1 101 ? -0.025 -4.985 -5.643 1.00 94.56 101 SER A C 1
ATOM 798 O O . SER A 1 101 ? -0.793 -4.341 -4.925 1.00 94.56 101 SER A O 1
ATOM 800 N N . LEU A 1 102 ? -0.145 -5.004 -6.974 1.00 96.62 102 LEU A N 1
ATOM 801 C CA . LEU A 1 102 ? -1.262 -4.404 -7.695 1.00 96.62 102 LEU A CA 1
ATOM 802 C C . LEU A 1 102 ? -2.571 -5.115 -7.353 1.00 96.62 102 LEU A C 1
ATOM 804 O O . LEU A 1 102 ? -3.537 -4.445 -6.994 1.00 96.62 102 LEU A O 1
ATOM 808 N N . TRP A 1 103 ? -2.588 -6.449 -7.423 1.00 95.81 103 TRP A N 1
ATOM 809 C CA . TRP A 1 103 ? -3.762 -7.247 -7.079 1.00 95.81 103 TRP A 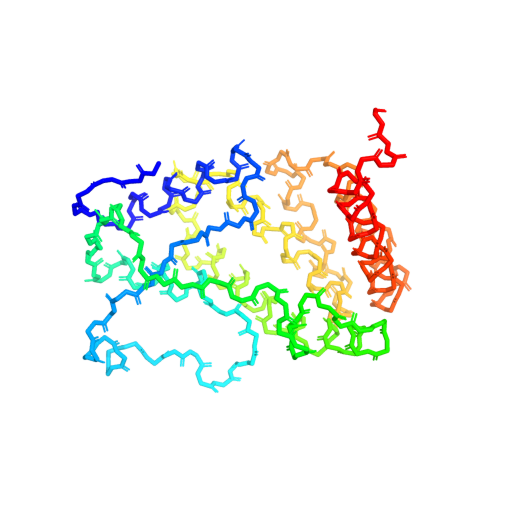CA 1
ATOM 810 C C . TRP A 1 103 ? -4.234 -6.961 -5.652 1.00 95.81 103 TRP A C 1
ATOM 812 O O . TRP A 1 103 ? -5.423 -6.724 -5.448 1.00 95.81 103 TRP A O 1
ATOM 822 N N . MET A 1 104 ? -3.317 -6.900 -4.682 1.00 95.38 104 MET A N 1
ATOM 823 C CA . MET A 1 104 ? -3.645 -6.544 -3.301 1.00 95.38 104 MET A CA 1
ATOM 824 C C . MET A 1 104 ? -4.306 -5.165 -3.232 1.00 95.38 104 MET A C 1
ATOM 826 O O . MET A 1 104 ? -5.375 -5.020 -2.646 1.00 95.38 104 MET A O 1
ATOM 830 N N . ALA A 1 105 ? -3.702 -4.148 -3.854 1.00 96.62 105 ALA A N 1
ATOM 831 C CA . ALA A 1 105 ? -4.225 -2.786 -3.808 1.00 96.62 105 ALA A CA 1
ATOM 832 C C . ALA A 1 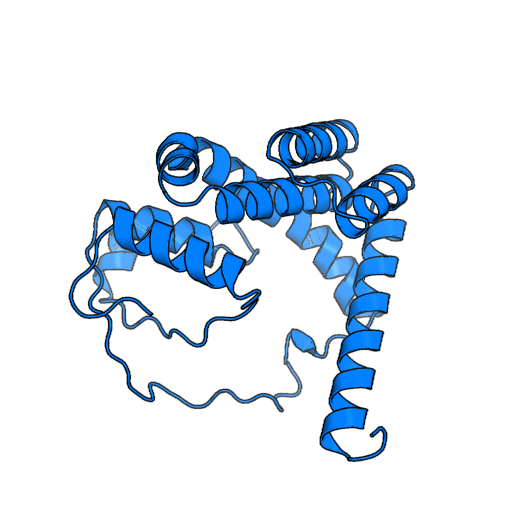105 ? -5.611 -2.670 -4.465 1.00 96.62 105 ALA A C 1
ATOM 834 O O . ALA A 1 105 ? -6.497 -2.010 -3.922 1.00 96.62 105 ALA A O 1
ATOM 835 N N . GLU A 1 106 ? -5.827 -3.326 -5.609 1.00 97.62 106 GLU A N 1
ATOM 836 C CA . GLU A 1 106 ? -7.136 -3.359 -6.271 1.00 97.62 106 GLU A CA 1
ATOM 837 C C . GLU A 1 106 ? -8.172 -4.125 -5.443 1.00 97.62 106 GLU A C 1
ATOM 839 O O . GLU A 1 106 ? -9.306 -3.665 -5.313 1.00 97.62 106 GLU A O 1
ATOM 844 N N . THR A 1 107 ? -7.771 -5.231 -4.815 1.00 96.31 107 THR A N 1
ATOM 845 C CA . THR A 1 107 ? -8.635 -6.018 -3.927 1.00 96.31 107 THR A CA 1
ATOM 846 C C . THR A 1 107 ? -9.041 -5.202 -2.706 1.00 96.31 107 THR A C 1
ATOM 848 O O . THR A 1 107 ? -10.229 -5.111 -2.410 1.00 96.31 107 THR A O 1
ATOM 851 N N . MET A 1 108 ? -8.100 -4.494 -2.073 1.00 96.56 108 MET A N 1
ATOM 852 C CA . MET A 1 108 ? -8.396 -3.581 -0.968 1.00 96.56 108 MET A CA 1
ATOM 853 C C . MET A 1 108 ? -9.373 -2.476 -1.388 1.00 96.56 108 MET A C 1
ATOM 855 O O . MET A 1 108 ? -10.362 -2.218 -0.702 1.00 96.56 108 MET A O 1
ATOM 859 N N . LEU A 1 109 ? -9.121 -1.831 -2.534 1.00 97.50 109 LEU A N 1
ATOM 860 C CA . LEU A 1 109 ? -9.976 -0.761 -3.056 1.00 97.50 109 LEU A CA 1
ATOM 861 C C . LEU A 1 109 ? -11.369 -1.244 -3.455 1.00 97.50 109 LEU A C 1
ATOM 863 O O . LEU A 1 109 ? -12.292 -0.434 -3.433 1.00 97.50 109 LEU A O 1
ATOM 867 N N . HIS A 1 110 ? -11.516 -2.516 -3.826 1.00 97.69 110 HIS A N 1
ATOM 868 C CA . HIS A 1 110 ? -12.793 -3.121 -4.178 1.00 97.69 110 HIS A CA 1
ATOM 869 C C . HIS A 1 110 ? -13.545 -3.608 -2.938 1.00 97.69 110 HIS A C 1
ATOM 871 O O . HIS A 1 110 ? -14.640 -3.132 -2.648 1.00 97.69 110 HIS A O 1
ATOM 877 N N . GLN A 1 111 ? -12.946 -4.518 -2.173 1.00 97.06 111 GLN A N 1
ATOM 878 C CA . GLN A 1 111 ? -13.602 -5.179 -1.053 1.00 97.06 111 GLN A CA 1
ATOM 879 C C . GLN A 1 111 ? -13.845 -4.219 0.107 1.00 97.06 111 GLN A C 1
ATOM 881 O O . GLN A 1 111 ? -14.902 -4.285 0.728 1.00 97.06 111 GLN A O 1
ATOM 886 N N . HIS A 1 112 ? -12.918 -3.301 0.394 1.00 97.44 112 HIS A N 1
ATOM 887 C CA . HIS A 1 112 ? -13.011 -2.375 1.528 1.00 97.44 112 HIS A CA 1
ATOM 888 C C . HIS A 1 112 ? -13.423 -0.955 1.118 1.00 97.44 112 HIS A C 1
ATOM 890 O O . HIS A 1 112 ? -13.325 -0.040 1.938 1.00 97.44 112 HIS A O 1
ATOM 896 N N . ALA A 1 113 ? -13.907 -0.765 -0.119 1.00 96.56 113 ALA A N 1
ATOM 897 C CA . ALA A 1 113 ? -14.203 0.537 -0.728 1.00 96.56 113 ALA A CA 1
ATOM 898 C C . ALA A 1 113 ? -14.955 1.491 0.211 1.00 96.56 113 ALA A C 1
ATOM 900 O O . ALA A 1 113 ? -14.507 2.610 0.470 1.00 96.56 113 ALA A O 1
ATOM 901 N N . ASP A 1 114 ? -16.072 1.008 0.749 1.00 97.88 114 ASP A N 1
ATOM 902 C CA . ASP A 1 114 ? -16.991 1.754 1.600 1.00 97.88 114 ASP A CA 1
ATOM 903 C C . ASP A 1 114 ? -16.374 2.169 2.933 1.00 97.88 114 ASP A C 1
ATOM 905 O O . ASP A 1 114 ? -16.474 3.328 3.338 1.00 97.88 114 ASP A O 1
ATOM 909 N N . GLY A 1 115 ? -15.723 1.224 3.615 1.00 97.81 115 GLY A N 1
ATOM 910 C CA . GLY A 1 115 ? -15.066 1.485 4.894 1.00 97.81 115 GLY A CA 1
ATOM 911 C C . GLY A 1 115 ? -13.905 2.460 4.726 1.00 97.81 115 GLY A C 1
ATOM 912 O O . GLY A 1 115 ? -13.793 3.428 5.475 1.00 97.81 115 GLY A O 1
ATOM 913 N N . LEU A 1 116 ? -13.090 2.254 3.690 1.00 97.94 116 LEU A N 1
ATOM 914 C CA . LEU A 1 116 ? -11.987 3.139 3.332 1.00 97.94 116 LEU A CA 1
ATOM 915 C C . LEU A 1 116 ? -12.483 4.555 3.008 1.00 97.94 116 LEU A C 1
ATOM 917 O O . LEU A 1 116 ? -11.908 5.526 3.487 1.00 97.94 116 LEU A O 1
ATOM 921 N N . ALA A 1 117 ? -13.561 4.701 2.234 1.00 97.00 117 ALA A N 1
ATOM 922 C CA . ALA A 1 117 ? -14.101 6.015 1.887 1.00 97.00 117 ALA A CA 1
ATOM 923 C C . ALA A 1 117 ? -14.659 6.765 3.106 1.00 97.00 117 ALA A C 1
ATOM 925 O O . ALA A 1 117 ? -14.450 7.971 3.225 1.00 97.00 117 ALA A O 1
ATOM 926 N N . ARG A 1 118 ? -15.347 6.058 4.011 1.00 98.00 118 ARG A N 1
ATOM 927 C CA . ARG A 1 118 ? -16.003 6.659 5.181 1.00 98.00 118 ARG A CA 1
ATOM 928 C C . ARG A 1 118 ? -15.059 6.930 6.349 1.00 98.00 118 ARG A C 1
ATOM 930 O O . ARG A 1 118 ? -15.267 7.896 7.076 1.00 98.00 118 ARG A O 1
ATOM 937 N N . HIS A 1 119 ? -14.070 6.068 6.571 1.00 97.81 119 HIS A N 1
ATOM 938 C CA . HIS A 1 119 ? -13.272 6.082 7.802 1.00 97.81 119 HIS A CA 1
ATOM 939 C C . HIS A 1 119 ? -11.776 6.290 7.575 1.00 97.81 119 HIS A C 1
ATOM 941 O O . HIS A 1 119 ? -11.098 6.712 8.505 1.00 97.81 119 HIS A O 1
ATOM 947 N N . ALA A 1 120 ? -11.259 6.030 6.371 1.00 97.19 120 ALA A N 1
ATOM 948 C CA . ALA A 1 120 ? -9.827 6.128 6.094 1.00 97.19 120 ALA A CA 1
ATOM 949 C C . ALA A 1 120 ? -9.515 6.722 4.704 1.00 97.19 120 ALA A C 1
ATOM 951 O O . ALA A 1 120 ? -8.878 6.068 3.869 1.00 97.19 120 ALA A O 1
ATOM 952 N N . PRO A 1 121 ? -9.986 7.948 4.398 1.00 97.06 121 PRO A N 1
ATOM 953 C CA . PRO A 1 121 ? -9.876 8.524 3.060 1.00 97.06 121 PRO A CA 1
ATOM 954 C C . PRO A 1 121 ? -8.427 8.797 2.622 1.00 97.06 121 PRO A C 1
ATOM 956 O O . PRO A 1 121 ? -8.117 8.648 1.434 1.00 97.06 121 PRO A O 1
ATOM 959 N N . ARG A 1 122 ? -7.512 9.160 3.535 1.00 95.62 122 ARG A N 1
ATOM 960 C CA . ARG A 1 122 ? -6.090 9.339 3.193 1.00 95.62 122 ARG A CA 1
ATOM 961 C C . ARG A 1 122 ? -5.428 7.992 2.954 1.00 95.62 122 ARG A C 1
ATOM 963 O O . ARG A 1 122 ? -4.647 7.877 2.009 1.00 95.62 122 ARG A O 1
ATOM 970 N N . PHE A 1 123 ? -5.767 6.977 3.749 1.00 96.06 123 PHE A N 1
ATOM 971 C CA . PHE A 1 123 ? -5.278 5.621 3.511 1.00 96.06 123 PHE A CA 1
ATOM 972 C C . PHE A 1 123 ? -5.790 5.058 2.182 1.00 96.06 123 PHE A C 1
ATOM 974 O O . PHE A 1 123 ? -5.003 4.561 1.380 1.00 96.06 123 PHE A O 1
ATOM 981 N N . ARG A 1 124 ? -7.075 5.255 1.866 1.00 97.12 124 ARG A N 1
ATOM 982 C CA . ARG A 1 124 ? -7.662 4.921 0.560 1.00 97.12 124 ARG A CA 1
ATOM 983 C C . ARG A 1 124 ? -6.870 5.536 -0.590 1.00 97.12 124 ARG A C 1
ATOM 985 O O . ARG A 1 124 ? -6.525 4.849 -1.548 1.00 97.12 124 ARG A O 1
ATOM 992 N N . ARG A 1 125 ? -6.561 6.831 -0.489 1.00 96.06 125 ARG A N 1
ATOM 993 C CA . ARG A 1 125 ? -5.747 7.542 -1.479 1.00 96.06 125 ARG A CA 1
ATOM 994 C C . ARG A 1 125 ? -4.340 6.952 -1.584 1.00 96.06 125 ARG A C 1
ATOM 996 O O . ARG A 1 125 ? -3.867 6.744 -2.695 1.00 96.06 125 ARG A O 1
ATOM 1003 N N . LEU A 1 126 ? -3.691 6.638 -0.462 1.00 95.06 126 LEU A N 1
ATOM 1004 C CA . LEU A 1 126 ? -2.378 5.986 -0.458 1.00 95.06 126 LEU A CA 1
ATOM 1005 C C . LEU A 1 126 ? -2.411 4.628 -1.182 1.00 95.06 126 LEU A C 1
ATOM 1007 O O . LEU A 1 126 ? -1.490 4.323 -1.941 1.00 95.06 126 LEU A O 1
ATOM 1011 N N . ILE A 1 127 ? -3.477 3.840 -1.004 1.00 96.38 127 ILE A N 1
ATOM 1012 C CA . ILE A 1 127 ? -3.664 2.574 -1.727 1.00 96.38 127 ILE A CA 1
ATOM 1013 C C . ILE A 1 127 ? -3.817 2.833 -3.234 1.00 96.38 127 ILE A C 1
ATOM 1015 O O . ILE A 1 127 ? -3.187 2.132 -4.020 1.00 96.38 127 ILE A O 1
ATOM 1019 N N . MET A 1 128 ? -4.554 3.868 -3.659 1.00 97.56 128 MET A N 1
ATOM 1020 C CA . MET A 1 128 ? -4.649 4.254 -5.082 1.00 97.56 128 MET A CA 1
ATOM 1021 C C . MET A 1 128 ? -3.296 4.674 -5.670 1.00 97.56 128 MET A C 1
ATOM 1023 O O . MET A 1 128 ? -2.953 4.274 -6.782 1.00 97.56 128 MET A O 1
ATOM 1027 N N . GLU A 1 129 ? -2.500 5.448 -4.928 1.00 96.62 129 GLU A N 1
ATOM 1028 C CA . GLU A 1 129 ? -1.136 5.802 -5.339 1.00 96.62 129 GLU A CA 1
ATOM 1029 C C . GLU A 1 129 ? -0.245 4.556 -5.456 1.00 96.62 129 GLU A C 1
ATOM 1031 O O . GLU A 1 129 ? 0.579 4.458 -6.372 1.00 96.62 129 GLU A O 1
ATOM 1036 N N . SER A 1 130 ? -0.417 3.587 -4.549 1.00 95.31 130 SER A N 1
ATOM 1037 C CA . SER A 1 130 ? 0.258 2.292 -4.627 1.00 95.31 130 SER A CA 1
ATOM 1038 C C . SER A 1 130 ? -0.189 1.516 -5.867 1.00 95.31 130 SER A C 1
ATOM 1040 O O . SER A 1 130 ? 0.663 1.129 -6.658 1.00 95.31 130 SER A O 1
ATOM 1042 N N . ALA A 1 131 ? -1.496 1.383 -6.113 1.00 97.62 131 ALA A N 1
ATOM 1043 C CA . ALA A 1 131 ? -2.046 0.709 -7.289 1.00 97.62 131 ALA A CA 1
ATOM 1044 C C . ALA A 1 131 ? -1.519 1.317 -8.599 1.00 97.62 131 ALA A C 1
ATOM 1046 O O . ALA A 1 131 ? -1.091 0.588 -9.489 1.00 97.62 131 ALA A O 1
ATOM 1047 N N . ALA A 1 132 ? -1.459 2.649 -8.704 1.00 98.00 132 ALA A N 1
ATOM 1048 C CA . ALA A 1 132 ? -0.877 3.321 -9.865 1.00 98.00 132 ALA A CA 1
ATOM 1049 C C . ALA A 1 132 ? 0.587 2.917 -10.083 1.00 98.00 132 ALA A C 1
ATOM 1051 O O . ALA A 1 132 ? 0.979 2.518 -11.181 1.00 98.00 132 ALA A O 1
ATOM 1052 N N . ARG A 1 133 ? 1.395 2.985 -9.020 1.00 97.62 133 ARG A N 1
ATOM 1053 C CA . ARG A 1 133 ? 2.817 2.633 -9.063 1.00 97.62 133 ARG A CA 1
ATOM 1054 C C . ARG A 1 133 ? 3.033 1.176 -9.459 1.00 97.62 133 ARG A C 1
ATOM 1056 O O . ARG A 1 133 ? 3.871 0.910 -10.317 1.00 97.62 133 ARG A O 1
ATOM 1063 N N . GLU A 1 134 ? 2.322 0.253 -8.823 1.00 97.62 134 GLU A N 1
ATOM 1064 C CA . GLU A 1 134 ? 2.495 -1.178 -9.068 1.00 97.62 134 GLU A CA 1
ATOM 1065 C C . GLU A 1 134 ? 1.962 -1.573 -10.456 1.00 97.62 134 GLU A C 1
ATOM 1067 O O . GLU A 1 134 ? 2.614 -2.341 -11.154 1.00 97.62 134 GLU A O 1
ATOM 1072 N N . ALA A 1 135 ? 0.892 -0.940 -10.956 1.00 98.44 135 ALA A N 1
ATOM 1073 C CA . ALA A 1 135 ? 0.452 -1.110 -12.344 1.00 98.44 135 ALA A CA 1
ATOM 1074 C C . ALA A 1 135 ? 1.515 -0.680 -13.364 1.00 98.44 135 ALA A C 1
ATOM 1076 O O . ALA A 1 135 ? 1.760 -1.394 -14.337 1.00 98.44 135 ALA A O 1
ATOM 1077 N N . PHE A 1 136 ? 2.199 0.446 -13.139 1.00 98.50 136 PHE A N 1
ATOM 1078 C CA . PHE A 1 136 ? 3.309 0.851 -14.004 1.00 98.50 136 PHE A CA 1
ATOM 1079 C C . PHE A 1 136 ? 4.510 -0.096 -13.914 1.00 98.50 136 PHE A C 1
ATOM 1081 O O . PHE A 1 136 ? 5.114 -0.398 -14.943 1.00 98.50 136 PHE A O 1
ATOM 1088 N N . LEU A 1 137 ? 4.854 -0.589 -12.720 1.00 97.81 137 LEU A N 1
ATOM 1089 C CA . LEU A 1 137 ? 5.929 -1.574 -12.541 1.00 97.81 137 LEU A CA 1
ATOM 1090 C C . LEU A 1 137 ? 5.592 -2.932 -13.178 1.00 97.81 137 LEU A C 1
ATOM 1092 O O . LEU A 1 137 ? 6.492 -3.597 -13.680 1.00 97.81 137 LEU A O 1
ATOM 1096 N N . ALA A 1 138 ? 4.314 -3.300 -13.236 1.00 97.31 138 ALA A N 1
ATOM 1097 C CA . ALA A 1 138 ? 3.830 -4.480 -13.950 1.00 97.31 138 ALA A CA 1
ATOM 1098 C C . ALA A 1 138 ? 3.703 -4.270 -15.477 1.00 97.31 138 ALA A C 1
ATOM 1100 O O . ALA A 1 138 ? 3.435 -5.214 -16.211 1.00 97.31 138 ALA A O 1
ATOM 1101 N N . GLY A 1 139 ? 3.900 -3.046 -15.988 1.00 97.75 139 GLY A N 1
ATOM 1102 C CA . GLY A 1 139 ? 3.789 -2.731 -17.421 1.00 97.75 139 GLY A CA 1
ATOM 1103 C C . GLY A 1 139 ? 2.385 -2.369 -17.910 1.00 97.75 139 GLY A C 1
ATOM 1104 O O . GLY A 1 139 ? 2.205 -2.072 -19.092 1.00 97.75 139 GLY A O 1
ATOM 1105 N N . HIS A 1 140 ? 1.395 -2.294 -17.023 1.00 98.25 140 HIS A N 1
ATOM 1106 C CA . HIS A 1 140 ? 0.015 -1.942 -17.354 1.00 98.25 140 HIS A CA 1
ATOM 1107 C C . HIS A 1 140 ? -0.191 -0.418 -17.386 1.00 98.25 140 HIS A C 1
ATOM 1109 O O . HIS A 1 140 ? -0.800 0.167 -16.490 1.00 98.25 140 HIS A O 1
ATOM 1115 N N . ARG A 1 141 ? 0.296 0.250 -18.442 1.00 97.94 141 ARG A N 1
ATOM 1116 C CA . ARG A 1 141 ? 0.278 1.727 -18.562 1.00 97.94 141 ARG A CA 1
ATOM 1117 C C . ARG A 1 141 ? -1.112 2.350 -18.401 1.00 97.94 141 ARG A C 1
ATOM 1119 O O . ARG A 1 141 ? -1.268 3.298 -17.641 1.00 97.94 141 ARG A O 1
ATOM 1126 N N . LEU A 1 142 ? -2.123 1.813 -19.090 1.00 97.94 142 LEU A N 1
ATOM 1127 C CA . LEU A 1 142 ? -3.492 2.344 -19.024 1.00 97.94 142 LEU A CA 1
ATOM 1128 C C . LEU A 1 142 ? -4.075 2.234 -17.609 1.00 97.94 142 LEU A C 1
ATOM 1130 O O . LEU A 1 142 ? -4.688 3.182 -17.118 1.00 97.94 142 LEU A O 1
ATOM 1134 N N . MET A 1 143 ? -3.837 1.107 -16.930 1.00 98.06 143 MET A N 1
ATOM 1135 C CA . MET A 1 143 ? -4.265 0.912 -15.542 1.00 98.06 143 MET A CA 1
ATOM 1136 C C . MET A 1 143 ? -3.526 1.852 -14.590 1.00 98.06 143 MET A C 1
ATOM 1138 O O . MET A 1 143 ? -4.165 2.470 -13.741 1.00 98.06 143 MET A O 1
ATOM 1142 N N . GLY A 1 144 ? -2.210 2.013 -14.765 1.00 98.06 144 GLY A N 1
ATOM 1143 C CA . GLY A 1 144 ? -1.403 2.958 -13.993 1.00 98.06 144 GLY A CA 1
ATOM 1144 C C . GLY A 1 144 ? -1.953 4.377 -14.092 1.00 98.06 144 GLY A C 1
ATOM 1145 O O . GLY A 1 144 ? -2.243 4.996 -13.072 1.00 98.06 144 GLY A O 1
ATOM 1146 N N . THR A 1 145 ? -2.216 4.849 -15.313 1.00 98.12 145 THR A N 1
ATOM 1147 C CA . THR A 1 145 ? -2.803 6.172 -15.563 1.00 98.12 145 THR A CA 1
ATOM 1148 C C . THR A 1 145 ? -4.196 6.307 -14.947 1.00 98.12 145 THR A C 1
ATOM 1150 O O . THR A 1 145 ? -4.482 7.311 -14.296 1.00 98.12 145 THR A O 1
ATOM 1153 N N . ARG A 1 146 ? -5.061 5.291 -15.081 1.00 98.31 146 ARG A N 1
ATOM 1154 C CA . ARG A 1 146 ? -6.396 5.277 -14.455 1.00 98.31 146 ARG A CA 1
ATOM 1155 C C . ARG A 1 146 ? -6.310 5.455 -12.938 1.00 98.31 146 ARG A C 1
ATOM 1157 O O . ARG A 1 146 ? -7.026 6.285 -12.378 1.00 98.31 146 ARG A O 1
ATOM 1164 N N . HIS A 1 147 ? -5.429 4.702 -12.284 1.00 98.12 147 HIS A N 1
ATOM 1165 C CA . HIS A 1 147 ? -5.226 4.776 -10.836 1.00 98.12 147 HIS A CA 1
ATOM 1166 C C . HIS A 1 147 ? -4.588 6.100 -10.410 1.00 98.12 147 HIS A C 1
ATOM 1168 O O . HIS A 1 147 ? -4.994 6.665 -9.396 1.00 98.12 147 HIS A O 1
ATOM 1174 N N . THR A 1 148 ? -3.674 6.662 -11.210 1.00 97.94 148 THR A N 1
ATOM 1175 C CA . THR A 1 148 ? -3.147 8.016 -10.985 1.00 97.94 148 THR A CA 1
ATOM 1176 C C . THR A 1 148 ? -4.273 9.046 -10.968 1.00 97.94 148 THR A C 1
ATOM 1178 O O . THR A 1 148 ? -4.377 9.819 -10.019 1.00 97.94 148 THR A O 1
ATOM 1181 N N . TRP A 1 149 ? -5.159 9.039 -11.966 1.00 98.06 149 TRP A N 1
ATOM 1182 C CA . TRP A 1 149 ? -6.283 9.976 -12.007 1.00 98.06 149 TRP A CA 1
ATOM 1183 C C . TRP A 1 149 ? -7.296 9.742 -10.884 1.00 98.06 149 TRP A C 1
ATOM 1185 O O . TRP A 1 149 ? -7.878 10.699 -10.373 1.00 98.06 149 TRP A O 1
ATOM 1195 N N . ALA A 1 150 ? -7.512 8.492 -10.470 1.00 96.81 150 ALA A N 1
ATOM 1196 C CA . ALA A 1 150 ? -8.326 8.188 -9.295 1.00 96.81 150 ALA A CA 1
ATOM 1197 C C . ALA A 1 150 ? -7.723 8.800 -8.017 1.00 96.81 150 ALA A C 1
ATOM 1199 O O . ALA A 1 150 ? -8.442 9.467 -7.274 1.00 96.81 150 ALA A O 1
ATOM 1200 N N . ALA A 1 151 ? -6.410 8.660 -7.811 1.00 96.56 151 ALA A N 1
ATOM 1201 C CA . ALA A 1 151 ? -5.705 9.259 -6.679 1.00 96.56 151 ALA A CA 1
ATOM 1202 C C . ALA A 1 151 ? -5.753 10.797 -6.713 1.00 96.56 151 ALA A C 1
ATOM 1204 O O . ALA A 1 151 ? -6.049 11.412 -5.690 1.00 96.56 151 ALA A O 1
ATOM 1205 N N . VAL A 1 152 ? -5.552 11.421 -7.883 1.00 96.56 152 VAL A N 1
ATOM 1206 C CA . VAL A 1 152 ? -5.666 12.883 -8.060 1.00 96.56 152 VAL A CA 1
ATOM 1207 C C . VAL A 1 152 ? -7.063 13.377 -7.692 1.00 96.56 152 VAL A C 1
ATOM 1209 O O . VAL A 1 152 ? -7.187 14.306 -6.897 1.00 96.56 152 VAL A O 1
ATOM 1212 N N . ARG A 1 153 ? -8.122 12.722 -8.189 1.00 96.25 153 ARG A N 1
ATOM 1213 C CA . ARG A 1 153 ? -9.513 13.064 -7.838 1.00 96.25 153 ARG A CA 1
ATOM 1214 C C . ARG A 1 153 ? -9.826 12.859 -6.356 1.00 96.25 153 ARG A C 1
ATOM 1216 O O . ARG A 1 153 ? -10.667 13.563 -5.815 1.00 96.25 153 ARG A O 1
ATOM 1223 N N . ALA A 1 154 ? -9.127 11.944 -5.689 1.00 93.44 154 ALA A N 1
ATOM 1224 C CA . ALA A 1 154 ? -9.188 11.761 -4.240 1.00 93.44 154 ALA A CA 1
ATOM 1225 C C . ALA A 1 154 ? -8.311 12.767 -3.455 1.00 93.44 154 ALA A C 1
ATOM 1227 O O . ALA A 1 154 ? -8.060 12.573 -2.266 1.00 93.44 154 ALA A O 1
ATOM 1228 N N . GLY A 1 155 ? -7.811 13.827 -4.101 1.00 90.06 155 GLY A N 1
ATOM 1229 C CA . GLY A 1 155 ? -6.986 14.871 -3.486 1.00 90.06 155 GLY A CA 1
ATOM 1230 C C . GLY A 1 155 ? -5.490 14.546 -3.434 1.00 90.06 155 GLY A C 1
ATOM 1231 O O . GLY A 1 155 ? -4.769 15.106 -2.611 1.00 90.06 155 GLY A O 1
ATOM 1232 N N . GLY A 1 156 ? -5.009 13.599 -4.241 1.00 81.12 156 GLY A N 1
ATOM 1233 C CA . GLY A 1 156 ? -3.602 13.206 -4.341 1.00 81.12 156 GLY A CA 1
ATOM 1234 C C . GLY A 1 156 ? -2.917 13.865 -5.523 1.00 81.12 156 GLY A C 1
ATOM 1235 O O . GLY A 1 156 ? -2.714 13.222 -6.540 1.00 81.12 156 GLY A O 1
ATOM 1236 N N . ALA A 1 157 ? -2.553 15.138 -5.414 1.00 86.62 157 ALA A N 1
ATOM 1237 C CA . ALA A 1 157 ? -1.826 15.858 -6.466 1.00 86.62 157 ALA A CA 1
ATOM 1238 C C . ALA A 1 157 ? -0.353 16.084 -6.080 1.00 86.62 157 ALA A C 1
ATOM 1240 O O . ALA A 1 157 ? 0.189 17.175 -6.236 1.00 86.62 157 ALA A O 1
ATOM 1241 N N . SER A 1 158 ? 0.301 15.069 -5.504 1.00 88.31 158 SER A N 1
ATOM 1242 C CA . SER A 1 158 ? 1.678 15.225 -5.029 1.00 88.31 158 SER A CA 1
ATOM 1243 C C . SER A 1 158 ? 2.689 15.196 -6.190 1.00 88.31 158 SER A C 1
ATOM 1245 O O . SER A 1 158 ? 2.524 14.408 -7.129 1.00 88.31 158 SER A O 1
ATOM 1247 N N . PRO A 1 159 ? 3.802 15.958 -6.116 1.00 92.50 159 PRO A N 1
ATOM 1248 C CA . PRO A 1 159 ? 4.879 15.887 -7.111 1.00 92.50 159 PRO A CA 1
ATOM 1249 C C . PRO A 1 159 ? 5.412 14.463 -7.313 1.00 92.50 159 PRO A C 1
ATOM 1251 O O . PRO A 1 159 ? 5.780 14.065 -8.415 1.00 92.50 159 PRO A O 1
ATOM 1254 N N . LYS A 1 160 ? 5.397 13.656 -6.246 1.00 91.69 160 LYS A N 1
ATOM 1255 C CA . LYS A 1 160 ? 5.786 12.244 -6.274 1.00 91.69 160 LYS A CA 1
ATOM 1256 C C . LYS A 1 160 ? 4.859 11.400 -7.154 1.00 91.69 160 LYS A C 1
ATOM 1258 O O . LYS A 1 160 ? 5.352 10.528 -7.873 1.00 91.69 160 LYS A O 1
ATOM 1263 N N . LEU A 1 161 ? 3.546 11.626 -7.101 1.00 93.81 161 LEU A N 1
ATOM 1264 C CA . LEU A 1 161 ? 2.594 10.900 -7.940 1.00 93.81 161 LEU A CA 1
ATOM 1265 C C . LEU A 1 161 ? 2.769 11.274 -9.418 1.00 93.81 161 LEU A C 1
ATOM 1267 O O . LEU A 1 161 ? 2.808 10.385 -10.265 1.00 93.81 161 LEU A O 1
ATOM 1271 N N . LEU A 1 162 ? 2.966 12.560 -9.719 1.00 95.12 162 LEU A N 1
ATOM 1272 C CA . LEU A 1 162 ? 3.233 13.024 -11.085 1.00 95.12 162 LEU A CA 1
ATOM 1273 C C . LEU A 1 162 ? 4.555 12.468 -11.630 1.00 95.12 162 LEU A C 1
ATOM 1275 O O . LEU A 1 162 ? 4.600 11.969 -12.751 1.00 95.12 162 LEU A O 1
ATOM 1279 N N . ALA A 1 163 ? 5.616 12.455 -10.818 1.00 95.56 163 ALA A N 1
ATOM 1280 C CA . ALA A 1 163 ? 6.875 11.811 -11.190 1.00 95.56 163 ALA A CA 1
ATOM 1281 C C . ALA A 1 163 ? 6.697 10.302 -11.439 1.00 95.56 163 ALA A C 1
ATOM 1283 O O . ALA A 1 163 ? 7.280 9.757 -12.374 1.00 95.56 163 ALA A O 1
ATOM 1284 N N . THR A 1 164 ? 5.865 9.629 -10.634 1.00 95.81 164 THR A N 1
ATOM 1285 C CA . THR A 1 164 ? 5.526 8.207 -10.827 1.00 95.81 164 THR A CA 1
ATOM 1286 C C . THR A 1 164 ? 4.812 7.984 -12.159 1.00 95.81 164 THR A C 1
ATOM 1288 O O . THR A 1 164 ? 5.176 7.054 -12.872 1.00 95.81 164 THR A O 1
ATOM 1291 N N . LEU A 1 165 ? 3.855 8.847 -12.519 1.00 96.88 165 LEU A N 1
ATOM 1292 C CA . LEU A 1 165 ? 3.173 8.814 -13.814 1.00 96.88 165 LEU A CA 1
ATOM 1293 C C . LEU A 1 165 ? 4.166 8.976 -14.970 1.00 96.88 165 LEU A C 1
ATOM 1295 O O . LEU A 1 165 ? 4.219 8.118 -15.846 1.00 96.88 165 LEU A O 1
ATOM 1299 N N . LEU A 1 166 ? 4.984 10.033 -14.955 1.00 97.31 166 LEU A N 1
ATOM 1300 C CA . LEU A 1 166 ? 5.950 10.310 -16.025 1.00 97.31 166 LEU A CA 1
ATOM 1301 C C . LEU A 1 166 ? 6.919 9.137 -16.229 1.00 97.31 166 LEU A C 1
ATOM 1303 O O . LEU A 1 166 ? 7.052 8.617 -17.336 1.00 97.31 166 LEU A O 1
ATOM 1307 N N . LEU A 1 167 ? 7.544 8.665 -15.148 1.00 97.25 167 LEU A N 1
ATOM 1308 C CA . LEU A 1 167 ? 8.490 7.549 -15.201 1.00 97.25 167 LEU A CA 1
ATOM 1309 C C . LEU A 1 167 ? 7.812 6.225 -15.576 1.00 97.25 167 LEU A C 1
ATOM 1311 O O . LEU A 1 167 ? 8.390 5.420 -16.304 1.00 97.25 167 LEU A O 1
ATOM 1315 N N . GLY A 1 168 ? 6.588 5.996 -15.100 1.00 96.38 168 GLY A N 1
ATOM 1316 C CA . GLY A 1 168 ? 5.796 4.817 -15.438 1.00 96.38 168 GLY A CA 1
ATOM 1317 C C . GLY A 1 168 ? 5.413 4.763 -16.917 1.00 96.38 168 GLY A C 1
ATOM 1318 O O . GLY A 1 168 ? 5.464 3.695 -17.529 1.00 96.38 168 GLY A O 1
ATOM 1319 N N . MET A 1 169 ? 5.116 5.918 -17.519 1.00 97.56 169 MET A N 1
ATOM 1320 C CA . MET A 1 169 ? 4.846 6.038 -18.954 1.00 97.56 169 MET A CA 1
ATOM 1321 C C . MET A 1 169 ? 6.087 5.744 -19.805 1.00 97.56 169 MET A C 1
ATOM 1323 O O . MET A 1 169 ? 5.971 5.073 -20.833 1.00 97.56 169 MET A O 1
ATOM 1327 N N . MET A 1 170 ? 7.278 6.149 -19.348 1.00 97.19 170 MET A N 1
ATOM 1328 C CA . MET A 1 170 ? 8.551 5.778 -19.987 1.00 97.19 170 MET A CA 1
ATOM 1329 C C . MET A 1 170 ? 8.819 4.266 -19.902 1.00 97.19 170 MET A C 1
ATOM 1331 O O . MET A 1 170 ? 9.417 3.684 -20.806 1.00 97.19 170 MET A O 1
ATOM 1335 N N . GLY A 1 171 ? 8.323 3.605 -18.853 1.00 96.56 171 GLY A N 1
ATOM 1336 C CA . GLY A 1 171 ? 8.232 2.151 -18.751 1.00 96.56 171 GLY A CA 1
ATOM 1337 C C . GLY A 1 171 ? 8.621 1.594 -17.376 1.00 96.56 171 GLY A C 1
ATOM 1338 O O . GLY A 1 171 ? 9.199 2.302 -16.546 1.00 96.56 171 GLY A O 1
ATOM 1339 N N . PRO A 1 172 ? 8.381 0.289 -17.138 1.00 96.69 172 PRO A N 1
ATOM 1340 C CA . PRO A 1 172 ? 8.579 -0.340 -15.829 1.00 96.69 172 PRO A CA 1
ATOM 1341 C C . PRO A 1 172 ? 9.992 -0.171 -15.265 1.00 96.69 172 PRO A C 1
ATOM 1343 O O . PRO A 1 172 ? 10.183 0.128 -14.085 1.00 96.69 172 PRO A O 1
ATOM 1346 N N . ARG A 1 173 ? 11.008 -0.323 -16.126 1.00 96.00 173 ARG A N 1
ATOM 1347 C CA . ARG A 1 173 ? 12.417 -0.239 -15.722 1.00 96.00 173 ARG A CA 1
ATOM 1348 C C . ARG A 1 173 ? 12.835 1.174 -15.325 1.00 96.00 173 ARG A C 1
ATOM 1350 O O . ARG A 1 173 ? 13.581 1.308 -14.358 1.00 96.00 173 ARG A O 1
ATOM 1357 N N . ALA A 1 174 ? 12.339 2.207 -16.008 1.00 96.50 174 ALA A N 1
ATOM 1358 C CA . ALA A 1 174 ? 12.636 3.598 -15.661 1.00 96.50 174 ALA A CA 1
ATOM 1359 C C . ALA A 1 174 ? 12.119 3.923 -14.249 1.00 96.50 174 ALA A C 1
ATOM 1361 O O . ALA A 1 174 ? 12.864 4.413 -13.395 1.00 96.50 174 ALA A O 1
ATOM 1362 N N . LEU A 1 175 ? 10.871 3.540 -13.960 1.00 96.56 175 LEU A N 1
ATOM 1363 C CA . LEU A 1 175 ? 10.279 3.706 -12.634 1.00 96.56 175 LEU A CA 1
ATOM 1364 C C . LEU A 1 175 ? 11.010 2.883 -11.556 1.00 96.56 175 LEU A C 1
ATOM 1366 O O . LEU A 1 175 ? 11.303 3.399 -10.472 1.00 96.56 175 LEU A O 1
ATOM 1370 N N . ALA A 1 176 ? 11.362 1.626 -11.845 1.00 94.81 176 ALA A N 1
ATOM 1371 C CA . ALA A 1 176 ? 12.098 0.773 -10.910 1.00 94.81 176 ALA A CA 1
ATOM 1372 C C . ALA A 1 176 ? 13.490 1.340 -10.570 1.00 94.81 176 ALA A C 1
ATOM 1374 O O . ALA A 1 176 ? 13.881 1.374 -9.398 1.00 94.81 176 ALA A O 1
ATOM 1375 N N . GLN A 1 177 ? 14.222 1.849 -11.567 1.00 94.38 177 GLN A N 1
ATOM 1376 C CA . GLN A 1 177 ? 15.525 2.496 -11.376 1.00 94.38 177 GLN A CA 1
ATOM 1377 C C . GLN A 1 177 ? 15.423 3.758 -10.512 1.00 94.38 177 GLN A C 1
ATOM 1379 O O . GLN A 1 177 ? 16.228 3.944 -9.588 1.00 94.38 177 GLN A O 1
ATOM 1384 N N . ALA A 1 178 ? 14.418 4.602 -10.755 1.00 93.06 178 ALA A N 1
ATOM 1385 C CA . ALA A 1 178 ? 14.168 5.788 -9.941 1.00 93.06 178 ALA A CA 1
ATOM 1386 C C . ALA A 1 178 ? 13.865 5.414 -8.477 1.00 93.06 178 ALA A C 1
ATOM 1388 O O . ALA A 1 178 ? 14.458 5.976 -7.550 1.00 93.06 178 ALA A O 1
ATOM 1389 N N . LYS A 1 179 ? 13.022 4.394 -8.247 1.00 89.81 179 LYS A N 1
ATOM 1390 C CA . LYS A 1 179 ? 12.685 3.887 -6.902 1.00 89.81 179 LYS A CA 1
ATOM 1391 C C . LYS A 1 179 ? 13.917 3.332 -6.179 1.00 89.81 179 LYS A C 1
ATOM 1393 O O . LYS A 1 179 ? 14.136 3.653 -5.005 1.00 89.81 179 LYS A O 1
ATOM 1398 N N . ALA A 1 180 ? 14.754 2.559 -6.872 1.00 88.44 180 ALA A N 1
ATOM 1399 C CA . ALA A 1 180 ? 15.995 2.014 -6.323 1.00 88.44 180 ALA A CA 1
ATOM 1400 C C . ALA A 1 180 ? 17.014 3.117 -5.975 1.00 88.44 180 ALA A C 1
ATOM 1402 O O . ALA A 1 180 ? 17.698 3.044 -4.952 1.00 88.44 180 ALA A O 1
ATOM 1403 N N . THR A 1 181 ? 17.087 4.177 -6.783 1.00 86.69 181 THR A N 1
ATOM 1404 C CA . THR A 1 181 ? 17.950 5.341 -6.524 1.00 86.69 181 THR A CA 1
ATOM 1405 C C . THR A 1 181 ? 17.472 6.154 -5.325 1.00 86.69 181 THR A C 1
ATOM 1407 O O . THR A 1 181 ? 18.262 6.426 -4.421 1.00 86.69 181 THR A O 1
ATOM 1410 N N . GLY A 1 182 ? 16.171 6.447 -5.241 1.00 80.50 182 GLY A N 1
ATOM 1411 C CA . GLY A 1 182 ? 15.593 7.148 -4.092 1.00 80.50 182 GLY A CA 1
ATOM 1412 C C . GLY A 1 182 ? 15.746 6.379 -2.772 1.00 80.50 182 GLY A C 1
ATOM 1413 O O . GLY A 1 182 ? 15.929 6.990 -1.719 1.00 80.50 182 GLY A O 1
ATOM 1414 N N . ARG A 1 183 ? 15.724 5.036 -2.806 1.00 74.50 183 ARG A N 1
ATOM 1415 C CA . ARG A 1 183 ? 16.029 4.198 -1.630 1.00 74.50 183 ARG A CA 1
ATOM 1416 C C . ARG A 1 183 ? 17.462 4.414 -1.131 1.00 74.50 183 ARG A C 1
ATOM 1418 O O . ARG A 1 183 ? 17.643 4.640 0.064 1.00 74.50 183 ARG A O 1
ATOM 1425 N N . LYS A 1 184 ? 18.454 4.406 -2.029 1.00 71.25 184 LYS A N 1
ATOM 1426 C CA . LYS A 1 184 ? 19.863 4.649 -1.673 1.00 71.25 184 LYS A CA 1
ATOM 1427 C C . LYS A 1 184 ? 20.084 6.040 -1.083 1.00 71.25 184 LYS A C 1
ATOM 1429 O O . LYS A 1 184 ? 20.730 6.140 -0.046 1.00 71.25 184 LYS A O 1
ATOM 1434 N N . ALA A 1 185 ? 19.508 7.080 -1.689 1.00 70.44 185 ALA A N 1
ATOM 1435 C CA . ALA A 1 185 ? 19.638 8.455 -1.199 1.00 70.44 185 ALA A CA 1
ATOM 1436 C C . ALA A 1 185 ? 19.132 8.598 0.249 1.00 70.44 185 ALA A C 1
ATOM 1438 O O . ALA A 1 185 ? 19.831 9.137 1.104 1.00 70.44 185 ALA A O 1
ATOM 1439 N N . ARG A 1 186 ? 17.967 8.012 0.566 1.00 71.88 186 ARG A N 1
ATOM 1440 C CA . ARG A 1 186 ? 17.423 8.005 1.937 1.00 71.88 186 ARG A CA 1
ATOM 1441 C C . ARG A 1 186 ? 18.262 7.189 2.920 1.00 71.88 186 ARG A C 1
ATOM 1443 O O . ARG A 1 186 ? 18.388 7.575 4.077 1.00 71.88 186 ARG A O 1
ATOM 1450 N N . ALA A 1 187 ? 18.803 6.050 2.490 1.00 68.38 187 ALA A N 1
ATOM 1451 C CA . ALA A 1 187 ? 19.678 5.228 3.330 1.00 68.38 187 ALA A CA 1
ATOM 1452 C C . ALA A 1 187 ? 21.025 5.917 3.611 1.00 68.38 187 ALA A C 1
ATOM 1454 O O . ALA A 1 187 ? 21.603 5.744 4.679 1.00 68.38 187 ALA A O 1
ATOM 1455 N N . TRP A 1 188 ? 21.531 6.697 2.656 1.00 64.62 188 TRP A N 1
ATOM 1456 C CA . TRP A 1 188 ? 22.730 7.510 2.830 1.00 64.62 188 TRP A CA 1
ATOM 1457 C C . TRP A 1 188 ? 22.484 8.692 3.773 1.00 64.62 188 TRP A C 1
ATOM 1459 O O . TRP A 1 188 ? 23.241 8.873 4.722 1.00 64.62 188 TRP A O 1
ATOM 1469 N N . HIS A 1 189 ? 21.383 9.427 3.582 1.00 63.28 189 HIS A N 1
ATOM 1470 C CA . HIS A 1 189 ? 21.012 10.541 4.457 1.00 63.28 189 HIS A CA 1
ATOM 1471 C C . HIS A 1 189 ? 20.819 10.086 5.911 1.00 63.28 189 HIS A C 1
ATOM 1473 O O . HIS A 1 189 ? 21.333 10.719 6.826 1.00 63.28 189 HIS A O 1
ATOM 1479 N N . ARG A 1 190 ? 20.134 8.955 6.139 1.00 65.62 190 ARG A N 1
ATOM 1480 C CA . ARG A 1 190 ? 19.956 8.395 7.492 1.00 65.62 190 ARG A CA 1
ATOM 1481 C C . ARG A 1 190 ? 21.278 8.041 8.168 1.00 65.62 190 ARG A C 1
ATOM 1483 O O . ARG A 1 190 ? 21.451 8.367 9.335 1.00 65.62 190 ARG A O 1
ATOM 1490 N N . ARG A 1 191 ? 22.218 7.448 7.425 1.00 62.19 191 ARG A N 1
ATOM 1491 C CA . ARG A 1 191 ? 23.559 7.152 7.947 1.00 62.19 191 ARG A CA 1
ATOM 1492 C C . ARG A 1 191 ? 24.305 8.419 8.351 1.00 62.19 191 ARG A C 1
ATOM 1494 O O . ARG A 1 191 ? 24.843 8.450 9.443 1.00 62.19 191 ARG A O 1
ATOM 1501 N N . ARG A 1 192 ? 24.275 9.470 7.525 1.00 64.06 192 ARG A N 1
ATOM 1502 C CA . ARG A 1 192 ? 24.947 10.741 7.846 1.00 64.06 192 ARG A CA 1
ATOM 1503 C C . ARG A 1 192 ? 24.375 11.455 9.069 1.00 64.06 192 ARG A C 1
ATOM 1505 O O . ARG A 1 192 ? 25.149 12.025 9.829 1.00 64.06 192 ARG A O 1
ATOM 1512 N N . VAL A 1 193 ? 23.056 11.406 9.254 1.00 66.25 193 VAL A N 1
ATOM 1513 C CA . VAL A 1 193 ? 22.395 11.958 10.448 1.00 66.25 193 VAL A CA 1
ATOM 1514 C C . VAL A 1 193 ? 22.778 11.155 11.696 1.00 66.25 193 VAL A C 1
ATOM 1516 O O . VAL A 1 193 ? 23.127 11.744 12.710 1.00 66.25 193 VAL A O 1
ATOM 1519 N N . GLN A 1 194 ? 22.801 9.818 11.620 1.00 61.25 194 GLN A N 1
ATOM 1520 C CA . GLN A 1 194 ? 23.213 8.966 12.746 1.00 61.25 194 GLN A CA 1
ATOM 1521 C C . GLN A 1 194 ? 24.702 9.098 13.106 1.00 61.25 194 GLN A C 1
ATOM 1523 O O . GLN A 1 194 ? 25.054 8.924 14.266 1.00 61.25 194 GLN A O 1
ATOM 1528 N N . THR A 1 195 ? 25.574 9.415 12.145 1.00 69.94 195 THR A N 1
ATOM 1529 C CA . THR A 1 195 ? 27.016 9.611 12.383 1.00 69.94 195 THR A CA 1
ATOM 1530 C C . THR A 1 195 ? 27.410 11.070 12.645 1.00 69.94 195 THR A C 1
ATOM 1532 O O . THR A 1 195 ? 28.600 11.370 12.633 1.00 69.94 195 THR A O 1
ATOM 1535 N N . GLY A 1 196 ? 26.454 11.993 12.820 1.00 49.94 196 GLY A N 1
ATOM 1536 C CA . GLY A 1 196 ? 26.738 13.406 13.122 1.00 49.94 196 GLY A CA 1
ATOM 1537 C C . GLY A 1 196 ? 27.462 14.179 12.008 1.00 49.94 196 GLY A C 1
ATOM 1538 O O . GLY A 1 196 ? 28.110 15.182 12.276 1.00 49.94 196 GLY A O 1
ATOM 1539 N N . MET A 1 197 ? 27.391 13.720 10.753 1.00 51.59 197 MET A N 1
ATOM 1540 C CA . MET A 1 197 ? 28.119 14.329 9.625 1.00 51.59 197 MET A CA 1
ATOM 1541 C C . MET A 1 197 ? 27.355 15.459 8.917 1.00 51.59 197 MET A C 1
ATOM 1543 O O . MET A 1 197 ? 27.886 16.058 7.982 1.00 51.59 197 MET A O 1
ATOM 1547 N N . ILE A 1 198 ? 26.099 15.709 9.288 1.00 49.62 198 ILE A N 1
ATOM 1548 C CA . ILE A 1 198 ? 25.281 16.819 8.785 1.00 49.62 198 ILE A CA 1
ATOM 1549 C C . ILE A 1 198 ? 24.483 17.352 9.979 1.00 49.62 198 ILE A C 1
ATOM 1551 O O . ILE A 1 198 ? 23.721 16.585 10.571 1.00 49.62 198 ILE A O 1
ATOM 1555 N N . HIS A 1 199 ? 24.694 18.628 10.311 1.00 46.03 199 HIS A N 1
ATOM 1556 C CA . HIS A 1 199 ? 23.829 19.420 11.187 1.00 46.03 199 HIS A CA 1
ATOM 1557 C C . HIS A 1 199 ? 22.738 20.100 10.360 1.00 46.03 199 HIS A C 1
ATOM 1559 O O . HIS A 1 199 ? 23.061 20.546 9.233 1.00 46.03 199 HIS A O 1
#

Secondary structure (DSSP, 8-state):
---EEE-HHHHHHHHHHHHHTT-----------THHHHHS---TT--S--HHHHHHHHHHH--EEE--S------TT-TT-GGG--HHHHHHHHHHHHHHHHHHHHHHHHHTHHHHHHH-HHHHHHHHHHHHHHHHHTT-HHHHHHHHHHHHHTT---HHHHHHHHHHHH-HHHHHHHHHHHHHHHHHHHHHHHTT---

Foldseek 3Di:
DDAFKAALLVLLLVLLVCVVVVVPDDPDDDDDDPVVCVVDVPPVVADADLPSLSVNVCRHVDIDHDDPDCPDDDDPPDPPDPLPDDLVPQLVVLLVRLVRQLVSLVCCCPVCVVSCVPRRLSSNLVSLLSNLLSCLLPFNLVRNVVSLVVSVVSVNPDPVSVVSNVQSVVGNRSSSSVVNVVSVVVVVVVVCVVVVVDD

Sequence (199 aa):
MPTGITGYRDRLLWHEALVAENAVRTDAGHCIHRSVFDMTNYFDARRGAMEALWELDLARVERSLWVADVLGLEHADAPNSHSRDSRATVIPRLLSEAPDSLWMAETMLHQHADGLARHAPRFRRLIMESAAREAFLAGHRLMGTRHTWAAVRAGGASPKLLATLLLGMMGPRALAQAKATGRKARAWHRRRVQTGMIH